Protein AF-A0A6S7J3H7-F1 (afdb_monomer_lite)

Secondary structure (DSSP, 8-state):
-HHHHHHHHHHHTT----SS-S----TTS--HHHHGGGHHHHHHHHHHHHHHHHHHHHHHHHHHHHHHHHHH-----GGGHHHHHHHHHHHHHHHHHHHHHHHHHHHHHHHHHHHHHHHHHHHHHHHHHHHHHIIIIIIIHHHHHHHHHHHHHHHHHHHHHHHHHHHHHHHHHHHHS-HHHHHHHHHHHHHHHHHHHHHHHHHHHHHHHHHHHHHHHTTHHHHHHHHHHHHHHHHHHHHHHHHHHHHHHHTTTSS--

Organism: Paramuricea clavata (NCBI:txid317549)

pLDDT: mean 80.81, std 16.36, range [42.97, 98.31]

Sequence (257 aa):
MKEALTSAEAVDYLDFNPEVGGLDVTLLGLKADQLHKNDAHKMVFQQGLIPELENRLKSKCEQVAQYHQTAKSKEKDSKFAFAKATQLPSIIEAEKLCLQEDKKQPRAHRMSKSTQHVQYYQTLVRSLEVSEKLITEYKLEWQKKYDEITSDWLAAKCHAMCLKIRVLQNQMLCDTYTPESVCALKQIRQSLQTKENDTKKELHRVTQSLKAYKSIGMGFDDLVQLYSDITAEIDNKKWALTELRHSDNNDLNDLWK

Foldseek 3Di:
DVVVVVLVVVLVQQQDDDDDDDDSDGPVPDDPVVSCVPVVVVCVCCVPVVVVVVVVVLVVLLVVLVVVCVVPDDDPDPPCSSVSSVCVVVVVVVVVVVVVVVVVVVVVVVVVVVVVVVVVVVVVVVVVVVVVCCCVVPVVVVVVVVCVVVVVVVVVVVVVVVVVVVVVVVVVVCVCPPVVVVVVVVVVVVVVVVVVVVVVVVVVVVVVVVVVVVVVCPCVVVVVVVVVVVVVVVVVVVVVVVVVVVVVVVVVVVPPD

Structure (mmCIF, N/CA/C/O backbone):
data_AF-A0A6S7J3H7-F1
#
_entry.id   AF-A0A6S7J3H7-F1
#
loop_
_atom_site.group_PDB
_atom_site.id
_atom_site.type_symbol
_atom_site.label_atom_id
_atom_site.label_alt_id
_atom_site.label_comp_id
_atom_site.label_asym_id
_atom_site.label_entity_id
_atom_site.label_seq_id
_atom_site.pdbx_PDB_ins_code
_atom_site.Cartn_x
_atom_site.Cartn_y
_atom_site.Cartn_z
_atom_site.occupancy
_atom_site.B_iso_or_equiv
_atom_site.auth_seq_id
_atom_site.auth_comp_id
_atom_site.auth_asym_id
_atom_site.auth_atom_id
_atom_site.pdbx_PDB_model_num
ATOM 1 N N . MET A 1 1 ? -50.188 -24.256 96.939 1.00 50.50 1 MET A N 1
ATOM 2 C CA . MET A 1 1 ? -49.876 -24.219 95.488 1.00 50.50 1 MET A CA 1
ATOM 3 C C . MET A 1 1 ? -50.218 -25.547 94.813 1.00 50.50 1 MET A C 1
ATOM 5 O O . MET A 1 1 ? -51.037 -25.529 93.910 1.00 50.50 1 MET A O 1
ATOM 9 N N . LYS A 1 2 ? -49.691 -26.691 95.287 1.00 52.22 2 LYS A N 1
ATOM 10 C CA . LYS A 1 2 ? -50.022 -28.025 94.742 1.00 52.22 2 LYS A CA 1
ATOM 11 C C . LYS A 1 2 ? -51.515 -28.377 94.829 1.00 52.22 2 LYS A C 1
ATOM 13 O O . LYS A 1 2 ? -52.072 -28.817 93.841 1.00 52.22 2 LYS A O 1
ATOM 18 N N . GLU A 1 3 ? -52.165 -28.075 95.952 1.00 55.88 3 GLU A N 1
ATOM 19 C CA . GLU A 1 3 ? -53.586 -28.406 96.185 1.00 55.88 3 GLU A CA 1
ATOM 20 C C . GLU A 1 3 ? -54.573 -27.650 95.273 1.00 55.88 3 GLU A C 1
ATOM 22 O O . GLU A 1 3 ? -55.613 -28.185 94.901 1.00 55.88 3 GLU A O 1
ATOM 27 N N . ALA A 1 4 ? -54.230 -26.422 94.870 1.00 58.19 4 ALA A N 1
ATOM 28 C CA . ALA A 1 4 ? -55.037 -25.618 93.948 1.00 58.19 4 ALA A CA 1
ATOM 29 C C . ALA A 1 4 ? -54.821 -26.015 92.477 1.00 58.19 4 ALA A C 1
ATOM 31 O O . ALA A 1 4 ? -55.711 -25.850 91.649 1.00 58.19 4 ALA A O 1
ATOM 32 N N . LEU A 1 5 ? -53.636 -26.544 92.152 1.00 59.78 5 LEU A N 1
ATOM 33 C CA . LEU A 1 5 ? -53.351 -27.100 90.832 1.00 59.78 5 LEU A CA 1
ATOM 34 C C . LEU A 1 5 ? -54.074 -28.441 90.656 1.00 59.78 5 LEU A C 1
ATOM 36 O O . LEU A 1 5 ? -54.731 -28.650 89.646 1.00 59.78 5 LEU A O 1
ATOM 40 N N . THR A 1 6 ? -54.051 -29.296 91.685 1.00 64.25 6 THR A N 1
ATOM 41 C CA . THR A 1 6 ? -54.790 -30.566 91.683 1.00 64.25 6 THR A CA 1
ATOM 42 C C . THR A 1 6 ? -56.302 -30.365 91.639 1.00 64.25 6 THR A C 1
ATOM 44 O O . THR A 1 6 ? -56.999 -31.179 91.045 1.00 64.25 6 THR A O 1
ATOM 47 N N . SER A 1 7 ? -56.834 -29.289 92.234 1.00 63.28 7 SER A N 1
ATOM 48 C CA . SER A 1 7 ? -58.265 -28.986 92.132 1.00 63.28 7 SER A CA 1
ATOM 49 C C . SER A 1 7 ? -58.661 -28.426 90.765 1.00 63.28 7 SER A C 1
ATOM 51 O O . SER A 1 7 ? -59.791 -28.648 90.349 1.00 63.28 7 SER A O 1
ATOM 53 N N . ALA A 1 8 ? -57.757 -27.743 90.054 1.00 61.34 8 ALA A N 1
ATOM 54 C CA . ALA A 1 8 ? -57.984 -27.306 88.677 1.00 61.34 8 ALA A CA 1
ATOM 55 C C . ALA A 1 8 ? -57.902 -28.478 87.685 1.00 61.34 8 ALA A C 1
ATOM 57 O O . ALA A 1 8 ? -58.792 -28.625 86.856 1.00 61.34 8 ALA A O 1
ATOM 58 N N . GLU A 1 9 ? -56.908 -29.362 87.829 1.00 66.06 9 GLU A N 1
ATOM 59 C CA . GLU A 1 9 ? -56.836 -30.604 87.043 1.00 66.06 9 GLU A CA 1
ATOM 60 C C . GLU A 1 9 ? -58.083 -31.469 87.270 1.00 66.06 9 GLU A C 1
ATOM 62 O O . GLU A 1 9 ? -58.663 -31.977 86.318 1.00 66.06 9 GLU A O 1
ATOM 67 N N . ALA A 1 10 ? -58.567 -31.576 88.512 1.00 65.06 10 ALA A N 1
ATOM 68 C CA . ALA A 1 10 ? -59.803 -32.295 88.820 1.00 65.06 10 ALA A CA 1
ATOM 69 C C . ALA A 1 10 ? -61.062 -31.687 88.165 1.00 65.06 10 ALA A C 1
ATOM 71 O O . ALA A 1 10 ? -62.033 -32.412 87.967 1.00 65.06 10 ALA A O 1
ATOM 72 N N . VAL A 1 11 ? -61.060 -30.391 87.823 1.00 64.38 11 VAL A N 1
ATOM 73 C CA . VAL A 1 11 ? -62.151 -29.743 87.072 1.00 64.38 11 VAL A CA 1
ATOM 74 C C . VAL A 1 11 ? -62.085 -30.092 85.586 1.00 64.38 11 VAL A C 1
ATOM 76 O O . VAL A 1 11 ? -63.123 -30.409 85.017 1.00 64.38 11 VAL A O 1
ATOM 79 N N . ASP A 1 12 ? -60.894 -30.140 84.985 1.00 63.88 12 ASP A N 1
ATOM 80 C CA . ASP A 1 12 ? -60.730 -30.580 83.587 1.00 63.88 12 ASP A CA 1
ATOM 81 C C . ASP A 1 12 ? -61.169 -32.042 83.384 1.00 63.88 12 ASP A C 1
ATOM 83 O O . ASP A 1 12 ? -61.679 -32.401 82.326 1.00 63.88 12 ASP A O 1
ATOM 87 N N . TYR A 1 13 ? -61.040 -32.893 84.409 1.00 6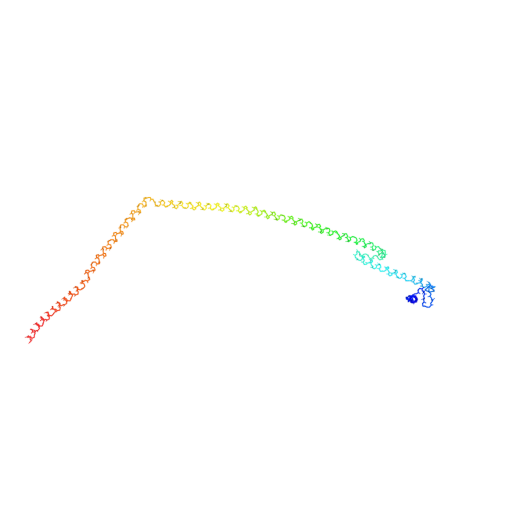4.38 13 TYR A N 1
ATOM 88 C CA . TYR A 1 13 ? -61.543 -34.273 84.368 1.00 64.38 13 TYR A CA 1
ATOM 89 C C . TYR A 1 13 ? -63.067 -34.404 84.577 1.00 64.38 13 TYR A C 1
ATOM 91 O O . TYR A 1 13 ? -63.605 -35.495 84.378 1.00 64.38 13 TYR A O 1
ATOM 99 N N . LEU A 1 14 ? -63.772 -33.337 84.982 1.00 61.62 14 LEU A N 1
ATOM 100 C CA . LEU A 1 14 ? -65.233 -33.343 85.161 1.00 61.62 14 LEU A CA 1
ATOM 101 C C . LEU A 1 14 ? -65.999 -33.048 83.859 1.00 61.62 14 LEU A C 1
ATOM 103 O O . LEU A 1 14 ? -67.142 -33.494 83.735 1.00 61.62 14 LEU A O 1
ATOM 107 N N . ASP A 1 15 ? -65.365 -32.385 82.885 1.00 55.72 15 ASP A N 1
ATOM 108 C CA . ASP A 1 15 ? -65.913 -32.119 81.547 1.00 55.72 15 ASP A CA 1
ATOM 109 C C . ASP A 1 15 ? -65.597 -33.276 80.583 1.00 55.72 15 ASP A C 1
ATOM 111 O O . ASP A 1 15 ? -64.871 -33.149 79.596 1.00 55.72 15 ASP A O 1
ATOM 115 N N . PHE A 1 16 ? -66.154 -34.453 80.870 1.00 52.62 16 PHE A N 1
ATOM 116 C CA . PHE A 1 16 ? -66.100 -35.589 79.952 1.00 52.62 16 PHE A CA 1
ATOM 117 C C . PHE A 1 16 ? -67.364 -35.605 79.083 1.00 52.62 16 PHE A C 1
ATOM 119 O O . PHE A 1 16 ? -68.410 -36.073 79.526 1.00 52.62 16 PHE A O 1
ATOM 126 N N . ASN A 1 17 ? -67.284 -35.092 77.850 1.00 54.97 17 ASN A N 1
ATOM 127 C CA . ASN A 1 17 ? -68.411 -35.072 76.910 1.00 54.97 17 ASN A CA 1
ATOM 128 C C . ASN A 1 17 ? -68.213 -36.118 75.790 1.00 54.97 17 ASN A C 1
ATOM 130 O O . ASN A 1 17 ? -67.518 -35.833 74.810 1.00 54.97 17 ASN A O 1
ATOM 134 N N . PRO A 1 18 ? -68.766 -37.342 75.907 1.00 52.06 18 PRO A N 1
ATOM 135 C CA . PRO A 1 18 ? -68.846 -38.258 74.778 1.00 52.06 18 PRO A CA 1
ATOM 136 C C . PRO A 1 18 ? -69.908 -37.726 73.811 1.00 52.06 18 PRO A C 1
ATOM 138 O O . PRO A 1 18 ? -71.057 -37.510 74.190 1.00 52.06 18 PRO A O 1
ATOM 141 N N . GLU A 1 19 ? -69.504 -37.460 72.570 1.00 47.19 19 GLU A N 1
ATOM 142 C CA . GLU A 1 19 ? -70.372 -36.841 71.574 1.00 47.19 19 GLU A CA 1
ATOM 143 C C . GLU A 1 19 ? -71.714 -37.574 71.414 1.00 47.19 19 GLU A C 1
ATOM 145 O O . GLU A 1 19 ? -71.775 -38.803 71.348 1.00 47.19 19 GLU A O 1
ATOM 150 N N . VAL A 1 20 ? -72.757 -36.752 71.237 1.00 46.50 20 VAL A N 1
ATOM 151 C CA . VAL A 1 20 ? -74.168 -37.061 70.939 1.00 46.50 20 VAL A CA 1
ATOM 152 C C . VAL A 1 20 ? -75.087 -37.132 72.172 1.00 46.50 20 VAL A C 1
ATOM 154 O O . VAL A 1 20 ? -75.493 -38.200 72.620 1.00 46.50 20 VAL A O 1
ATOM 157 N N . GLY A 1 21 ? -75.539 -35.953 72.630 1.00 42.97 21 GLY A N 1
ATOM 158 C CA . GLY A 1 21 ? -76.840 -35.834 73.302 1.00 42.97 21 GLY A CA 1
ATOM 159 C C . GLY A 1 21 ? -76.952 -34.851 74.467 1.00 42.97 21 GLY A C 1
ATOM 160 O O . GLY A 1 21 ? -77.222 -35.294 75.569 1.00 42.97 21 GLY A O 1
ATOM 161 N N . GLY A 1 22 ? -76.816 -33.541 74.216 1.00 49.66 22 GLY A N 1
ATOM 162 C CA . GLY A 1 22 ? -77.559 -32.417 74.838 1.00 49.66 22 GLY A CA 1
ATOM 163 C C . GLY A 1 22 ? -77.877 -32.358 76.347 1.00 49.66 22 GLY A C 1
ATOM 164 O O . GLY A 1 22 ? -78.732 -31.560 76.725 1.00 49.66 22 GLY A O 1
ATOM 165 N N . LEU A 1 23 ? -77.252 -33.158 77.204 1.00 47.84 23 LEU A N 1
ATOM 166 C CA . LEU A 1 23 ? -77.431 -33.156 78.654 1.00 47.84 23 LEU A CA 1
ATOM 167 C C . LEU A 1 23 ? -76.043 -33.109 79.292 1.00 47.84 23 LEU A C 1
ATOM 169 O O . LEU A 1 23 ? -75.268 -34.048 79.138 1.00 47.84 23 LEU A O 1
ATOM 173 N N . ASP A 1 24 ? -75.742 -32.017 79.997 1.00 51.19 24 ASP A N 1
ATOM 174 C CA . ASP A 1 24 ? -74.505 -31.830 80.765 1.00 51.19 24 ASP A CA 1
ATOM 175 C C . ASP A 1 24 ? -74.424 -32.873 81.895 1.00 51.19 24 ASP A C 1
ATOM 177 O O . ASP A 1 24 ? -74.868 -32.637 83.024 1.00 51.19 24 ASP A O 1
ATOM 181 N N . VAL A 1 25 ? -73.909 -34.066 81.597 1.00 56.06 25 VAL A N 1
ATOM 182 C CA . VAL A 1 25 ? -73.660 -35.109 82.595 1.00 56.06 25 VAL A CA 1
ATOM 183 C C . VAL A 1 25 ? -72.215 -34.982 83.057 1.00 56.06 25 VAL A C 1
ATOM 185 O O . VAL A 1 25 ? -71.298 -35.449 82.391 1.00 56.06 25 VAL A O 1
ATOM 188 N N . THR A 1 26 ? -72.004 -34.368 84.219 1.00 57.56 26 THR A N 1
ATOM 1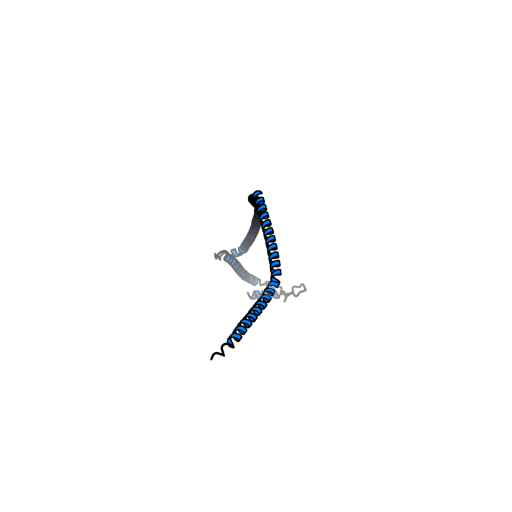89 C CA . THR A 1 26 ? -70.694 -34.397 84.878 1.00 57.56 26 THR A CA 1
ATOM 190 C C . THR A 1 26 ? -70.489 -35.739 85.582 1.00 57.56 26 THR A C 1
ATOM 192 O O . THR A 1 26 ? -71.422 -36.306 86.165 1.00 57.56 26 THR A O 1
ATOM 195 N N . LEU A 1 27 ? -69.263 -36.271 85.541 1.00 54.00 27 LEU A N 1
ATOM 196 C CA . LEU A 1 27 ? -68.882 -37.497 86.245 1.00 54.00 27 LEU A CA 1
ATOM 197 C C . LEU A 1 27 ? -69.105 -37.264 87.758 1.00 54.00 27 LEU A C 1
ATOM 199 O O . LEU A 1 27 ? -68.339 -36.544 88.384 1.00 54.00 27 LEU A O 1
ATOM 203 N N . LEU A 1 28 ? -70.173 -37.839 88.331 1.00 56.91 28 LEU A N 1
ATOM 204 C CA . LEU A 1 28 ? -70.708 -37.641 89.702 1.00 56.91 28 LEU A CA 1
ATOM 205 C C . LEU A 1 28 ? -71.757 -36.524 89.936 1.00 56.91 28 LEU A C 1
ATOM 207 O O . LEU A 1 28 ? -72.117 -36.277 91.086 1.00 56.91 28 LEU A O 1
ATOM 211 N N . GLY A 1 29 ? -72.320 -35.875 88.911 1.00 57.22 29 GLY A N 1
ATOM 212 C CA . GLY A 1 29 ? -73.438 -34.925 89.097 1.00 57.22 29 GLY A CA 1
ATOM 213 C C . GLY A 1 29 ? -73.088 -33.658 89.897 1.00 57.22 29 GLY A C 1
ATOM 214 O O . GLY A 1 29 ? -73.968 -32.891 90.296 1.00 57.22 29 GLY A O 1
ATOM 215 N N . LEU A 1 30 ? -71.797 -33.418 90.127 1.00 57.94 30 LEU A N 1
ATOM 216 C CA . LEU A 1 30 ? -71.260 -32.171 90.654 1.00 57.94 30 LEU A CA 1
ATOM 217 C C . LEU A 1 30 ? -71.104 -31.208 89.479 1.00 57.94 30 LEU A C 1
ATOM 219 O O . LEU A 1 30 ? -70.273 -31.428 88.601 1.00 57.94 30 LEU A O 1
ATOM 223 N N . LYS A 1 31 ? -71.916 -30.151 89.425 1.00 60.69 31 LYS A N 1
ATOM 224 C CA . LYS A 1 31 ? -71.675 -29.059 88.473 1.00 60.69 31 LYS A CA 1
ATOM 225 C C . LYS A 1 31 ? -70.404 -28.320 88.877 1.00 60.69 31 LYS A C 1
ATOM 227 O O . LYS A 1 31 ? -70.192 -28.109 90.075 1.00 60.69 31 LYS A O 1
ATOM 232 N N . ALA A 1 32 ? -69.617 -27.875 87.895 1.00 57.38 32 ALA A N 1
ATOM 233 C CA . ALA A 1 32 ? -68.421 -27.065 88.126 1.00 57.38 32 ALA A CA 1
ATOM 234 C C . ALA A 1 32 ? -68.701 -25.920 89.122 1.00 57.38 32 ALA A C 1
ATOM 236 O O . ALA A 1 32 ? -67.914 -25.697 90.038 1.00 57.38 32 ALA A O 1
ATOM 237 N N . ASP A 1 33 ? -69.879 -25.291 89.050 1.00 58.31 33 ASP A N 1
ATOM 238 C CA . ASP A 1 33 ? -70.354 -24.225 89.951 1.00 58.31 33 ASP A CA 1
ATOM 239 C C . ASP A 1 33 ? -70.347 -24.563 91.457 1.00 58.31 33 ASP A C 1
ATOM 241 O O . ASP A 1 33 ? -70.216 -23.669 92.292 1.00 58.31 33 ASP A O 1
ATOM 245 N N . GLN A 1 34 ? -70.462 -25.835 91.854 1.00 55.16 34 GLN A N 1
ATOM 246 C CA . GLN A 1 34 ? -70.454 -26.234 93.273 1.00 55.16 34 GLN A CA 1
ATOM 247 C C . GLN A 1 34 ? -69.031 -26.316 93.853 1.00 55.16 34 GLN A C 1
ATOM 249 O O . GLN A 1 34 ? -68.858 -26.121 95.057 1.00 55.16 34 GLN A O 1
ATOM 254 N N . LEU A 1 35 ? -68.014 -26.549 93.013 1.00 57.81 35 LEU A N 1
ATOM 255 C CA . LEU A 1 35 ? -66.600 -26.582 93.417 1.00 57.81 35 LEU A CA 1
ATOM 256 C C . LEU A 1 35 ? -65.998 -25.167 93.534 1.00 57.81 35 LEU A C 1
ATOM 258 O O . LEU A 1 35 ? -65.016 -24.948 94.244 1.00 57.81 35 LEU A O 1
ATOM 262 N N . HIS A 1 36 ? -66.639 -24.186 92.894 1.00 54.34 36 HIS A N 1
ATOM 263 C CA . HIS A 1 36 ? -66.288 -22.766 92.957 1.00 54.34 36 HIS A CA 1
ATOM 264 C C . HIS A 1 36 ? -66.582 -22.106 94.312 1.00 54.34 36 HIS A C 1
ATOM 266 O O . HIS A 1 36 ? -66.085 -21.017 94.566 1.00 54.34 36 HIS A O 1
ATOM 272 N N . LYS A 1 37 ? -67.282 -22.777 95.241 1.00 54.00 37 LYS A N 1
ATOM 273 C CA . LYS A 1 37 ? -67.495 -22.273 96.616 1.00 54.00 37 LYS A CA 1
ATOM 274 C C . LYS A 1 37 ? -66.196 -22.070 97.415 1.00 54.00 37 LYS A C 1
ATOM 276 O O . LYS A 1 37 ? -66.233 -21.481 98.490 1.00 54.00 37 LYS A O 1
ATOM 281 N N . ASN A 1 38 ? -65.053 -22.509 96.883 1.00 55.22 38 ASN A N 1
ATOM 282 C CA . ASN A 1 38 ? -63.717 -22.240 97.412 1.00 55.22 38 ASN A CA 1
ATOM 283 C C . ASN A 1 38 ? -63.041 -21.013 96.755 1.00 55.22 38 ASN A C 1
ATOM 285 O O . ASN A 1 38 ? -61.842 -21.023 96.461 1.00 55.22 38 ASN A O 1
ATOM 289 N N . ASP A 1 39 ? -63.793 -19.924 96.566 1.00 53.69 39 ASP A N 1
ATOM 290 C CA . ASP A 1 39 ? -63.287 -18.626 96.084 1.00 53.69 39 ASP A CA 1
ATOM 291 C C . ASP A 1 39 ? -62.133 -18.068 96.933 1.00 53.69 39 ASP A C 1
ATOM 293 O O . ASP A 1 39 ? -61.273 -17.349 96.420 1.00 53.69 39 ASP A O 1
ATOM 297 N N . ALA A 1 40 ? -62.033 -18.471 98.205 1.00 53.91 40 ALA A N 1
ATOM 298 C CA . ALA A 1 40 ? -60.899 -18.136 99.064 1.00 53.91 40 ALA A CA 1
ATOM 299 C C . ALA A 1 40 ? -59.557 -18.610 98.470 1.00 53.91 40 ALA A C 1
ATOM 301 O O . ALA A 1 40 ? -58.566 -17.885 98.518 1.00 53.91 40 ALA A O 1
ATOM 302 N N . HIS A 1 41 ? -59.517 -19.789 97.837 1.00 54.66 41 HIS A N 1
ATOM 303 C CA . HIS A 1 41 ? -58.295 -20.318 97.225 1.00 54.66 41 HIS A CA 1
ATOM 304 C C . HIS A 1 41 ? -58.033 -19.752 95.826 1.00 54.66 41 HIS A C 1
ATOM 306 O O . HIS A 1 41 ? -56.868 -19.598 95.461 1.00 54.66 41 HIS A O 1
ATOM 312 N N . LYS A 1 42 ? -59.074 -19.380 95.065 1.00 58.03 42 LYS A N 1
ATOM 313 C CA . LYS A 1 42 ? -58.906 -18.659 93.792 1.00 58.03 42 LYS A CA 1
ATOM 314 C C . LYS A 1 42 ? -58.381 -17.246 94.012 1.00 58.03 42 LYS A C 1
ATOM 316 O O . LYS A 1 42 ? -57.462 -16.854 93.303 1.00 58.03 42 LYS A O 1
ATOM 321 N N . MET A 1 43 ? -58.878 -16.519 95.016 1.00 56.06 43 MET A N 1
ATOM 322 C CA . MET A 1 43 ? -58.338 -15.202 95.362 1.00 56.06 43 MET A CA 1
ATOM 323 C C . MET A 1 43 ? -56.899 -15.294 95.863 1.00 56.06 43 MET A C 1
ATOM 325 O O . MET A 1 43 ? -56.084 -14.497 95.429 1.00 56.06 43 MET A O 1
ATOM 329 N N . VAL A 1 44 ? -56.541 -16.280 96.693 1.00 61.03 44 VAL A N 1
ATOM 330 C CA . VAL A 1 44 ? -55.145 -16.465 97.145 1.00 61.03 44 VAL A CA 1
ATOM 331 C C . VAL A 1 44 ? -54.223 -16.889 95.992 1.00 61.03 44 VAL A C 1
ATOM 333 O O . VAL A 1 44 ? -53.086 -16.427 95.902 1.00 61.03 44 VAL A O 1
ATOM 336 N N . PHE A 1 45 ? -54.708 -17.721 95.065 1.00 59.38 45 PHE A N 1
ATOM 337 C CA . PHE A 1 45 ? -53.971 -18.100 93.858 1.00 59.38 45 PHE A CA 1
ATOM 338 C C . PHE A 1 45 ? -53.799 -16.917 92.899 1.00 59.38 45 PHE A C 1
ATOM 340 O O . PHE A 1 45 ? -52.695 -16.684 92.422 1.00 59.38 45 PHE A O 1
ATOM 347 N N . GLN A 1 46 ? -54.842 -16.116 92.672 1.00 62.28 46 GLN A N 1
ATOM 348 C CA . GLN A 1 46 ? -54.776 -14.891 91.871 1.00 62.28 46 GLN A CA 1
ATOM 349 C C . GLN A 1 46 ? -53.896 -13.824 92.541 1.00 62.28 46 GLN A C 1
ATOM 351 O O . GLN A 1 46 ? -53.076 -13.206 91.873 1.00 62.28 46 GLN A O 1
ATOM 356 N N . GLN A 1 47 ? -53.977 -13.659 93.862 1.00 67.31 47 GLN A N 1
ATOM 357 C CA . GLN A 1 47 ? -53.165 -12.702 94.622 1.00 67.31 47 GLN A CA 1
ATOM 358 C C . GLN A 1 47 ? -51.676 -13.062 94.659 1.00 67.31 47 GLN A C 1
ATOM 360 O O . GLN A 1 47 ? -50.864 -12.162 94.837 1.00 67.31 47 GLN A O 1
ATOM 365 N N . GLY A 1 48 ? -51.298 -14.334 94.493 1.00 70.06 48 GLY A N 1
ATOM 366 C CA . GLY A 1 48 ? -49.894 -14.761 94.431 1.00 70.06 48 GLY A CA 1
ATOM 367 C C . GLY A 1 48 ? -49.355 -14.931 93.007 1.00 70.06 48 GLY A C 1
ATOM 368 O O . GLY A 1 48 ? -48.251 -14.485 92.700 1.00 70.06 48 GLY A O 1
ATOM 369 N N . LEU A 1 49 ? -50.142 -15.539 92.117 1.00 75.25 49 LEU A N 1
ATOM 370 C CA . LEU A 1 49 ? -49.711 -15.868 90.759 1.00 75.25 49 LEU A CA 1
ATOM 371 C C . LEU A 1 49 ? -49.681 -14.642 89.843 1.00 75.25 49 LEU A C 1
ATOM 373 O O . LEU A 1 49 ? -48.766 -14.525 89.034 1.00 75.25 49 LEU A O 1
ATOM 377 N N . ILE A 1 50 ? -50.649 -13.725 89.960 1.00 75.56 50 ILE A N 1
ATOM 378 C CA . ILE A 1 50 ? -50.683 -12.504 89.143 1.00 75.56 50 ILE A CA 1
ATOM 379 C C . ILE A 1 50 ? -49.435 -11.643 89.393 1.00 75.56 50 ILE A C 1
ATOM 381 O O . ILE A 1 50 ? -48.765 -11.324 88.413 1.00 75.56 50 ILE A O 1
ATOM 385 N N . PRO A 1 51 ? -49.026 -11.327 90.640 1.00 79.69 51 PRO A N 1
ATOM 386 C CA . PRO A 1 51 ? -47.804 -10.553 90.849 1.00 79.69 51 PRO A CA 1
ATOM 387 C C . PRO A 1 51 ? -46.526 -11.310 90.463 1.00 79.69 51 PRO A C 1
ATOM 389 O O . PRO A 1 51 ? -45.571 -10.678 90.013 1.00 79.69 51 PRO A O 1
ATOM 392 N N . GLU A 1 52 ? -46.479 -12.643 90.576 1.00 80.50 52 GLU A N 1
ATOM 393 C CA . GLU A 1 52 ? -45.328 -13.429 90.108 1.00 80.50 52 GLU A CA 1
ATOM 394 C C . GLU A 1 52 ? -45.224 -13.430 88.573 1.00 80.50 52 GLU A C 1
ATOM 396 O O . GLU A 1 52 ? -44.147 -13.192 88.019 1.00 80.50 52 GLU A O 1
ATOM 401 N N . LEU A 1 53 ? -46.347 -13.623 87.873 1.00 81.12 53 LEU A N 1
ATOM 402 C CA . LEU A 1 53 ? -46.440 -13.511 86.416 1.00 81.12 53 LEU A CA 1
ATOM 403 C C . LEU A 1 53 ? -46.099 -12.102 85.940 1.00 81.12 53 LEU A C 1
ATOM 405 O O . LEU A 1 53 ? -45.323 -11.955 84.997 1.00 81.12 53 LEU A O 1
ATOM 409 N N . GLU A 1 54 ? -46.621 -11.071 86.600 1.00 81.75 54 GLU A N 1
ATOM 410 C CA . GLU A 1 54 ? -46.297 -9.681 86.297 1.00 81.75 54 GLU A CA 1
ATOM 411 C C . GLU A 1 54 ? -44.819 -9.383 86.516 1.00 81.75 54 GLU A C 1
ATOM 413 O O . GLU A 1 54 ? -44.211 -8.739 85.667 1.00 81.75 54 GLU A O 1
ATOM 418 N N . ASN A 1 55 ? -44.214 -9.859 87.607 1.00 82.38 55 ASN A N 1
ATOM 419 C CA . ASN A 1 55 ? -42.781 -9.686 87.846 1.00 82.38 55 ASN A CA 1
ATOM 420 C C . ASN A 1 55 ? -41.945 -10.418 86.794 1.00 82.38 55 ASN A C 1
ATOM 422 O O . ASN A 1 55 ? -40.947 -9.879 86.310 1.00 82.38 55 ASN A O 1
ATOM 426 N N . ARG A 1 56 ? -42.363 -11.619 86.376 1.00 83.69 56 ARG A N 1
ATOM 427 C CA . ARG A 1 56 ? -41.678 -12.370 85.318 1.00 83.69 56 ARG A CA 1
ATOM 428 C C . ARG A 1 56 ? -41.820 -11.685 83.959 1.00 83.69 56 ARG A C 1
ATOM 430 O O . ARG A 1 56 ? -40.851 -11.636 83.203 1.00 83.69 56 ARG A O 1
ATOM 437 N N . LEU A 1 57 ? -42.989 -11.116 83.667 1.00 83.06 57 LEU A N 1
ATOM 438 C CA . LEU A 1 57 ? -43.254 -10.357 82.446 1.00 83.06 57 LEU A CA 1
ATOM 439 C C . LEU A 1 57 ? -42.488 -9.027 82.440 1.00 83.06 57 LEU A C 1
ATOM 441 O O . LEU A 1 57 ? -41.825 -8.721 81.454 1.00 83.06 57 LEU A O 1
ATOM 445 N N . LYS A 1 58 ? -42.480 -8.293 83.560 1.00 82.00 58 LYS A N 1
ATOM 446 C CA . LYS A 1 58 ? -41.669 -7.084 83.778 1.00 82.00 58 LYS A CA 1
ATOM 447 C C . LYS A 1 58 ? -40.188 -7.381 83.551 1.00 82.00 58 LYS A C 1
ATOM 449 O O . LYS A 1 58 ? -39.570 -6.717 82.727 1.00 82.00 58 LYS A O 1
ATOM 454 N N . SER A 1 59 ? -39.657 -8.447 84.154 1.00 80.81 59 SER A N 1
ATOM 455 C CA . SER A 1 59 ? -38.261 -8.867 83.965 1.00 80.81 59 SER A CA 1
ATOM 456 C C . SER A 1 59 ? -37.933 -9.197 82.502 1.00 80.81 59 SER A C 1
ATOM 458 O O . SER A 1 59 ? -36.874 -8.822 82.000 1.00 80.81 59 SER A O 1
ATOM 460 N N . LYS A 1 60 ? -38.845 -9.858 81.776 1.00 83.62 60 LYS A N 1
ATOM 461 C CA . LYS A 1 60 ? -38.667 -10.144 80.343 1.00 83.62 60 LYS A CA 1
ATOM 462 C C . LYS A 1 60 ? -38.717 -8.878 79.484 1.00 83.62 60 LYS A C 1
ATOM 464 O O . LYS A 1 60 ? -37.861 -8.715 78.618 1.00 83.62 60 LYS A O 1
ATOM 469 N N . CYS A 1 61 ? -39.650 -7.965 79.745 1.00 80.50 61 CYS A N 1
ATOM 470 C CA . CYS A 1 61 ? -39.730 -6.671 79.063 1.00 80.50 61 CYS A CA 1
ATOM 471 C C . CYS A 1 61 ? -38.479 -5.813 79.319 1.00 80.50 61 CYS A C 1
ATOM 473 O O . CYS A 1 61 ? -37.943 -5.204 78.394 1.00 80.50 61 CYS A O 1
ATOM 475 N N . GLU A 1 62 ? -37.957 -5.824 80.545 1.00 81.12 62 GLU A N 1
ATOM 476 C CA . GLU A 1 62 ? -36.710 -5.146 80.906 1.00 81.12 62 GLU A CA 1
ATOM 477 C C . GLU A 1 62 ? -35.485 -5.765 80.219 1.00 81.12 62 GLU A C 1
ATOM 479 O O . GLU A 1 62 ? -34.635 -5.021 79.736 1.00 81.12 62 GLU A O 1
ATOM 484 N N . GLN A 1 63 ? -35.401 -7.097 80.100 1.00 82.69 63 GLN A N 1
ATOM 485 C CA . GLN A 1 63 ? -34.332 -7.777 79.346 1.00 82.69 63 GLN A CA 1
ATOM 486 C C . GLN A 1 63 ? -34.326 -7.362 77.866 1.00 82.69 63 GLN A C 1
ATOM 488 O O . GLN A 1 63 ? -33.268 -7.091 77.296 1.00 82.69 63 GLN A O 1
ATOM 493 N N . VAL A 1 64 ? -35.506 -7.270 77.247 1.00 83.12 64 VAL A N 1
ATOM 494 C CA . VAL A 1 64 ? -35.648 -6.838 75.847 1.00 83.12 64 VAL A CA 1
ATOM 495 C C . VAL A 1 64 ? -35.261 -5.364 75.682 1.00 83.12 64 VAL A C 1
ATOM 497 O O . VAL A 1 64 ? -34.525 -5.020 74.754 1.00 83.12 64 VAL A O 1
ATOM 500 N N . ALA A 1 65 ? -35.682 -4.497 76.607 1.00 80.00 65 ALA A N 1
ATOM 501 C CA . ALA A 1 65 ? -35.292 -3.089 76.605 1.00 80.00 65 ALA A CA 1
ATOM 502 C C . ALA A 1 65 ? -33.779 -2.909 76.795 1.00 80.00 65 ALA A C 1
ATOM 504 O O . ALA A 1 65 ? -33.161 -2.124 76.076 1.00 80.00 65 ALA A O 1
ATOM 505 N N . GLN A 1 66 ? -33.164 -3.681 77.698 1.00 79.75 66 GLN A N 1
ATOM 506 C CA . GLN A 1 66 ? -31.715 -3.687 77.911 1.00 79.75 66 GLN A CA 1
ATOM 507 C C . GLN A 1 66 ? -30.959 -4.113 76.649 1.00 79.75 66 GLN A C 1
ATOM 509 O O . GLN A 1 66 ? -29.998 -3.443 76.280 1.00 79.75 66 GLN A O 1
ATOM 514 N N . TYR A 1 67 ? -31.406 -5.154 75.940 1.00 79.50 67 TYR A N 1
ATOM 515 C CA . TYR A 1 67 ? -30.778 -5.578 74.684 1.00 79.50 67 TYR A CA 1
ATOM 516 C C . TYR A 1 67 ? -30.788 -4.456 73.632 1.00 79.50 67 TYR A C 1
ATOM 518 O O . TYR A 1 67 ? -29.756 -4.145 73.036 1.00 79.50 67 TYR A O 1
ATOM 526 N N . HIS A 1 68 ? -31.914 -3.758 73.471 1.00 75.19 68 HIS A N 1
ATOM 527 C CA . HIS A 1 68 ? -32.002 -2.601 72.575 1.00 75.19 68 HIS A CA 1
ATOM 528 C C . HIS A 1 68 ? -31.122 -1.420 73.032 1.00 75.19 68 HIS A C 1
ATOM 530 O O . HIS A 1 68 ? -30.456 -0.785 72.214 1.00 75.19 68 HIS A O 1
ATOM 536 N N . GLN A 1 69 ? -31.068 -1.136 74.341 1.00 69.94 69 GLN A N 1
ATOM 537 C CA . GLN A 1 69 ? -30.232 -0.069 74.904 1.00 69.94 69 GLN A CA 1
ATOM 538 C C . GLN A 1 69 ? -28.735 -0.349 74.715 1.00 69.94 69 GLN A C 1
ATOM 540 O O . GLN A 1 69 ? -27.995 0.563 74.351 1.00 69.94 69 GLN A O 1
ATOM 545 N N . THR A 1 70 ? -28.295 -1.603 74.885 1.00 61.19 70 THR A N 1
ATOM 546 C CA . THR A 1 70 ? -26.883 -1.994 74.710 1.00 61.19 70 THR A CA 1
ATOM 547 C C . THR A 1 70 ? -26.358 -1.741 73.296 1.00 61.19 70 THR A C 1
ATOM 549 O O . THR A 1 70 ? -25.159 -1.525 73.130 1.00 61.19 70 THR A O 1
ATOM 552 N N . ALA A 1 71 ? -27.241 -1.688 72.293 1.00 60.31 71 ALA A N 1
ATOM 553 C CA . ALA A 1 71 ? -26.890 -1.355 70.916 1.00 60.31 71 ALA A CA 1
ATOM 554 C C . ALA A 1 71 ? -26.782 0.163 70.644 1.00 60.31 71 ALA A C 1
ATOM 556 O O . ALA A 1 71 ? -26.168 0.543 69.649 1.00 60.31 71 ALA A O 1
ATOM 557 N N . LYS A 1 72 ? -27.361 1.035 71.491 1.00 62.38 72 LYS A N 1
ATOM 558 C CA . LYS A 1 72 ? -27.476 2.490 71.235 1.00 62.38 72 LYS A CA 1
ATOM 559 C C . LYS A 1 72 ? -26.797 3.405 72.262 1.00 62.38 72 LYS A C 1
ATOM 561 O O . LYS A 1 72 ? -26.442 4.518 71.891 1.00 62.38 72 LYS A O 1
ATOM 566 N N . SER A 1 73 ? -26.593 2.994 73.520 1.00 49.56 73 SER A N 1
ATOM 567 C CA . SER A 1 73 ? -25.864 3.801 74.521 1.00 49.56 73 SER A CA 1
ATOM 568 C C . SER A 1 73 ? -25.395 2.982 75.736 1.00 49.56 73 SER A C 1
ATOM 570 O O . SER A 1 73 ? -26.067 2.052 76.175 1.00 49.56 73 SER A O 1
ATOM 572 N N . LYS A 1 74 ? -24.237 3.348 76.305 1.00 53.12 74 LYS A N 1
ATOM 573 C CA . LYS A 1 74 ? -23.560 2.681 77.439 1.00 53.12 74 LYS A CA 1
ATOM 574 C C . LYS A 1 74 ? -24.035 3.138 78.835 1.00 53.12 74 LYS A C 1
ATOM 576 O O . LYS A 1 74 ? -23.374 2.814 79.820 1.00 53.12 74 LYS A O 1
ATOM 581 N N . GLU A 1 75 ? -25.143 3.865 78.964 1.00 54.47 75 GLU A N 1
ATOM 582 C CA . GLU A 1 75 ? -25.626 4.341 80.273 1.00 54.47 75 GLU A CA 1
ATOM 583 C C . GLU A 1 75 ? -26.628 3.374 80.923 1.00 54.47 75 GLU A C 1
ATOM 585 O O . GLU A 1 75 ? -27.743 3.150 80.445 1.00 54.47 75 GLU A O 1
ATOM 590 N N . LYS A 1 76 ? -26.194 2.776 82.040 1.00 55.50 76 LYS A N 1
ATOM 591 C CA . LYS A 1 76 ? -26.914 1.766 82.828 1.00 55.50 76 LYS A CA 1
ATOM 592 C C . LYS A 1 76 ? -27.850 2.404 83.861 1.00 55.50 76 LYS A C 1
ATOM 594 O O . LYS A 1 76 ? -27.661 2.212 85.058 1.00 55.50 76 LYS A O 1
ATOM 599 N N . ASP A 1 77 ? -28.889 3.102 83.420 1.00 56.16 77 ASP A N 1
ATOM 600 C CA . ASP A 1 77 ? -29.932 3.561 84.347 1.00 56.16 77 ASP A CA 1
ATOM 601 C C . ASP A 1 77 ? -31.058 2.532 84.463 1.00 56.16 77 ASP A C 1
ATOM 603 O O . ASP A 1 77 ? -32.016 2.508 83.685 1.00 56.16 77 ASP A O 1
ATOM 607 N N . SER A 1 78 ? -30.927 1.673 85.477 1.00 58.53 78 SER A N 1
ATOM 608 C CA . SER A 1 78 ? -31.857 0.590 85.821 1.00 58.53 78 SER A CA 1
ATOM 609 C C . SER A 1 78 ? -33.210 1.072 86.363 1.00 58.53 78 SER A C 1
ATOM 611 O O . SER A 1 78 ? -34.174 0.314 86.336 1.00 58.53 78 SER A O 1
ATOM 613 N N . LYS A 1 79 ? -33.327 2.334 86.804 1.00 61.16 79 LYS A N 1
ATOM 614 C CA . LYS A 1 79 ? -34.544 2.869 87.452 1.00 61.16 79 LYS A CA 1
A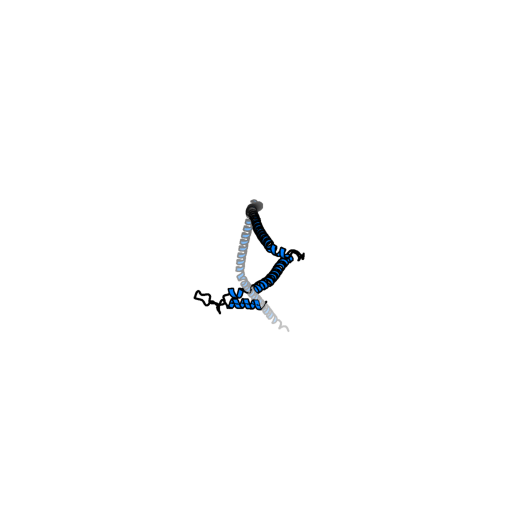TOM 615 C C . LYS A 1 79 ? -35.724 3.136 86.506 1.00 61.16 79 LYS A C 1
ATOM 617 O O . LYS A 1 79 ? -36.847 3.263 86.978 1.00 61.16 79 LYS A O 1
ATOM 622 N N . PHE A 1 80 ? -35.502 3.182 85.190 1.00 63.75 80 PHE A N 1
ATOM 623 C CA . PHE A 1 80 ? -36.552 3.439 84.188 1.00 63.75 80 PHE A CA 1
ATOM 624 C C . PHE A 1 80 ? -36.686 2.316 83.147 1.00 63.75 80 PHE A C 1
ATOM 626 O O . PHE A 1 80 ? -37.275 2.528 82.087 1.00 63.75 80 PHE A O 1
ATOM 633 N N . ALA A 1 81 ? -36.139 1.126 83.421 1.00 68.81 81 ALA A N 1
ATOM 634 C CA . ALA A 1 81 ? -36.074 0.024 82.458 1.00 68.81 81 ALA A CA 1
ATOM 635 C C . ALA A 1 81 ? -37.464 -0.424 81.972 1.00 68.81 81 ALA A C 1
ATOM 637 O O . ALA A 1 81 ? -37.662 -0.596 80.771 1.00 68.81 81 ALA A O 1
ATOM 638 N N . PHE A 1 82 ? -38.448 -0.518 82.872 1.00 69.25 82 PHE A N 1
ATOM 639 C CA . PHE A 1 82 ? -39.811 -0.906 82.505 1.00 69.25 82 PHE A CA 1
ATOM 640 C C . PHE A 1 82 ? -40.555 0.178 81.702 1.00 69.25 82 PHE A C 1
ATOM 642 O O . PHE A 1 82 ? -41.182 -0.128 80.694 1.00 69.25 82 PHE A O 1
ATOM 649 N N . ALA A 1 83 ? -40.427 1.461 82.067 1.00 74.31 83 ALA A N 1
ATOM 650 C CA . ALA A 1 83 ? -41.025 2.565 81.301 1.00 74.31 83 ALA A CA 1
ATOM 651 C C . ALA A 1 83 ? -40.426 2.675 79.885 1.00 74.31 83 ALA A C 1
ATOM 653 O O . ALA A 1 83 ? -41.145 2.896 78.909 1.00 74.31 83 ALA A O 1
ATOM 654 N N . LYS A 1 84 ? -39.113 2.443 79.765 1.00 71.38 84 LYS A N 1
ATOM 655 C CA . LYS A 1 84 ? -38.408 2.340 78.481 1.00 71.38 84 LYS A CA 1
ATOM 656 C C . LYS A 1 84 ? -38.856 1.114 77.678 1.00 71.38 84 LYS A C 1
ATOM 658 O O . LYS A 1 84 ? -38.970 1.214 76.462 1.00 71.38 84 LYS A O 1
ATOM 663 N N . ALA A 1 85 ? -39.161 -0.009 78.334 1.00 77.44 85 ALA A N 1
ATOM 664 C CA . ALA A 1 85 ? -39.690 -1.205 77.679 1.00 77.44 85 ALA A CA 1
ATOM 665 C C . ALA A 1 85 ? -41.076 -0.971 77.063 1.00 77.44 85 ALA A C 1
ATOM 667 O O . ALA A 1 85 ? -41.331 -1.422 75.950 1.00 77.44 85 ALA A O 1
ATOM 668 N N . THR A 1 86 ? -41.945 -0.214 77.735 1.00 78.75 86 THR A N 1
ATOM 669 C CA . THR A 1 86 ? -43.283 0.114 77.217 1.00 78.75 86 THR A CA 1
ATOM 670 C C . THR A 1 86 ? -43.236 1.094 76.042 1.00 78.75 86 THR A C 1
ATOM 672 O O . THR A 1 86 ? -44.087 1.037 75.161 1.00 78.75 86 THR A O 1
ATOM 675 N N . GLN A 1 87 ? -42.229 1.972 75.984 1.00 80.44 87 GLN A N 1
ATOM 676 C CA . GLN A 1 87 ? -42.024 2.896 74.858 1.00 80.44 87 GLN A CA 1
ATOM 677 C C . GLN A 1 87 ? -41.230 2.272 73.697 1.00 80.44 87 GLN A C 1
ATOM 679 O O . GLN A 1 87 ? -41.286 2.769 72.571 1.00 80.44 87 GLN A O 1
ATOM 684 N N . LEU A 1 88 ? -40.534 1.158 73.941 1.00 81.69 88 LEU A N 1
ATOM 685 C CA . LEU A 1 88 ? -39.711 0.444 72.963 1.00 81.69 88 LEU A CA 1
ATOM 686 C C . LEU A 1 88 ? -40.432 0.118 71.641 1.00 81.69 88 LEU A C 1
ATOM 688 O O . LEU A 1 88 ? -39.823 0.339 70.595 1.00 81.69 88 LEU A O 1
ATOM 692 N N . PRO A 1 89 ? -41.699 -0.348 71.631 1.00 86.06 89 PRO A N 1
ATOM 693 C CA . PRO A 1 89 ? -42.411 -0.650 70.390 1.00 86.06 89 PRO A CA 1
ATOM 694 C C . PRO A 1 89 ? -42.539 0.578 69.485 1.00 86.06 89 PRO A C 1
ATOM 696 O O . PRO A 1 89 ? -42.216 0.500 68.306 1.00 86.06 89 PRO A O 1
ATOM 699 N N . SER A 1 90 ? -42.905 1.734 70.052 1.00 85.81 90 SER A N 1
ATOM 700 C CA . SER A 1 90 ? -43.044 2.987 69.296 1.00 85.81 90 SER A CA 1
ATOM 701 C C . SER A 1 90 ? -41.712 3.488 68.724 1.00 85.81 90 SER A C 1
ATOM 703 O O . SER A 1 90 ? -41.660 3.971 67.594 1.00 85.81 90 SER A O 1
ATOM 705 N N . ILE A 1 91 ? -40.614 3.308 69.467 1.00 85.25 91 ILE A N 1
ATOM 706 C CA . ILE A 1 91 ? -39.262 3.665 69.019 1.00 85.25 91 ILE A CA 1
ATOM 707 C C . ILE A 1 91 ? -38.820 2.737 67.881 1.00 85.25 91 ILE A C 1
ATOM 709 O O . ILE A 1 91 ? -38.334 3.207 66.857 1.00 85.25 91 ILE A O 1
ATOM 713 N N . ILE A 1 92 ? -39.043 1.428 68.018 1.00 87.06 92 ILE A N 1
ATOM 714 C CA . ILE A 1 92 ? -38.715 0.439 66.983 1.00 87.06 92 ILE A CA 1
ATOM 715 C C . ILE A 1 92 ? -39.545 0.675 65.715 1.00 87.06 92 ILE A C 1
ATOM 717 O O . ILE A 1 92 ? -39.024 0.539 64.609 1.00 87.06 92 ILE A O 1
ATOM 721 N N . GLU A 1 93 ? -40.820 1.044 65.843 1.00 89.00 93 GLU A N 1
ATOM 722 C CA . GLU A 1 93 ? -41.668 1.393 64.701 1.00 89.00 93 GLU A CA 1
ATOM 723 C C . GLU A 1 93 ? -41.172 2.650 63.981 1.00 89.00 93 GLU A C 1
ATOM 725 O O . GLU A 1 93 ? -41.028 2.627 62.755 1.00 89.00 93 GLU A O 1
ATOM 730 N N . ALA A 1 94 ? -40.826 3.709 64.720 1.00 88.75 94 ALA A N 1
ATOM 731 C CA . ALA A 1 94 ? -40.235 4.917 64.148 1.00 88.75 94 ALA A CA 1
ATOM 732 C C . ALA A 1 94 ? -38.898 4.620 63.445 1.00 88.75 94 ALA A C 1
ATOM 734 O O . ALA A 1 94 ? -38.664 5.068 62.324 1.00 88.75 94 ALA A O 1
ATOM 735 N N . GLU A 1 95 ? -38.041 3.795 64.046 1.00 87.00 95 GLU A N 1
ATOM 736 C CA . GLU A 1 95 ? -36.769 3.378 63.451 1.00 87.00 95 GLU A CA 1
ATOM 737 C C . GLU A 1 95 ? -36.950 2.495 62.222 1.00 87.00 95 GLU A C 1
ATOM 739 O O . GLU A 1 95 ? -36.214 2.632 61.248 1.00 87.00 95 GLU A O 1
ATOM 744 N N . LYS A 1 96 ? -37.943 1.604 62.227 1.00 90.81 96 LYS A N 1
ATOM 745 C CA . LYS A 1 96 ? -38.294 0.786 61.066 1.00 90.81 96 LYS A CA 1
ATOM 746 C C . LYS A 1 96 ? -38.751 1.664 59.905 1.00 90.81 96 LYS A C 1
ATOM 748 O O . LYS A 1 96 ? -38.372 1.382 58.769 1.00 90.81 96 LYS A O 1
ATOM 753 N N . LEU A 1 97 ? -39.531 2.711 60.174 1.00 89.94 97 LEU A N 1
ATOM 754 C CA . LEU A 1 97 ? -39.947 3.683 59.162 1.00 89.94 97 LEU A CA 1
ATOM 755 C C . LEU A 1 97 ? -38.756 4.501 58.645 1.00 89.94 97 LEU A C 1
ATOM 757 O O . LEU A 1 97 ? -38.573 4.573 57.430 1.00 89.94 97 LEU A O 1
ATOM 761 N N . CYS A 1 98 ? -37.891 5.009 59.530 1.00 88.44 98 CYS A N 1
ATOM 762 C CA . CYS A 1 98 ? -36.647 5.679 59.134 1.00 88.44 98 CYS A CA 1
ATOM 763 C C . CYS A 1 98 ? -35.760 4.765 58.276 1.00 88.44 98 CYS A C 1
ATOM 765 O O . CYS A 1 98 ? -35.357 5.150 57.185 1.00 88.44 98 CYS A O 1
ATOM 767 N N . LEU A 1 99 ? -35.548 3.511 58.686 1.00 88.94 99 LEU A N 1
ATOM 768 C CA . LEU A 1 99 ? -34.780 2.526 57.919 1.00 88.94 99 LEU A CA 1
ATOM 769 C C . LEU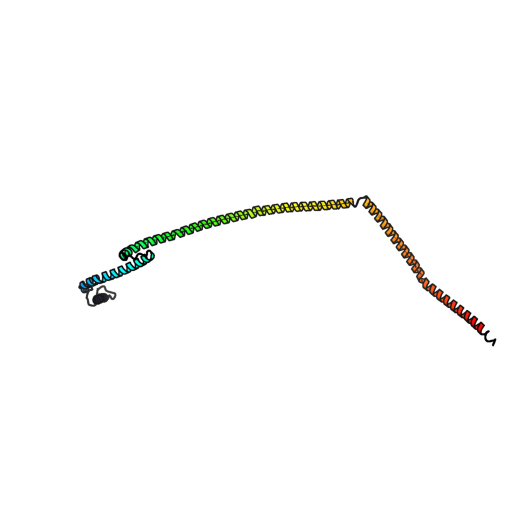 A 1 99 ? -35.422 2.186 56.570 1.00 88.94 99 LEU A C 1
ATOM 771 O O . LEU A 1 99 ? -34.715 1.849 55.620 1.00 88.94 99 LEU A O 1
ATOM 775 N N . GLN A 1 100 ? -36.752 2.205 56.466 1.00 88.94 100 GLN A N 1
ATOM 776 C CA . GLN A 1 100 ? -37.429 2.005 55.187 1.00 88.94 100 GLN A CA 1
ATOM 777 C C . GLN A 1 100 ? -37.207 3.187 54.245 1.00 88.94 100 GLN A C 1
ATOM 779 O O . GLN A 1 100 ? -36.981 2.959 53.056 1.00 88.94 100 GLN A O 1
ATOM 784 N N . GLU A 1 101 ? -37.228 4.416 54.752 1.00 87.31 101 GLU A N 1
ATOM 785 C CA . GLU A 1 101 ? -36.963 5.610 53.950 1.00 87.31 101 GLU A CA 1
ATOM 786 C C . GLU A 1 101 ? -35.480 5.703 53.553 1.00 87.31 101 GLU A C 1
ATOM 788 O O . GLU A 1 101 ? -35.159 5.849 52.369 1.00 87.31 101 GLU A O 1
ATOM 793 N N . ASP A 1 102 ? -34.574 5.420 54.491 1.00 86.19 102 ASP A N 1
ATOM 794 C CA . ASP A 1 102 ? -33.131 5.294 54.256 1.00 86.19 102 ASP A CA 1
ATOM 795 C C . ASP A 1 102 ? -32.791 4.177 53.267 1.00 86.19 102 ASP A C 1
ATOM 797 O O . ASP A 1 102 ? -31.766 4.234 52.596 1.00 86.19 102 ASP A O 1
ATOM 801 N N . LYS A 1 103 ? -33.635 3.147 53.126 1.00 87.88 103 LYS A N 1
ATOM 802 C CA . LYS A 1 103 ? -33.476 2.113 52.088 1.00 87.88 103 LYS A CA 1
ATOM 803 C C . LYS A 1 103 ? -33.967 2.562 50.712 1.00 87.88 103 LYS A C 1
ATOM 805 O O . LYS A 1 103 ? -33.493 2.024 49.706 1.00 87.88 103 LYS A O 1
ATOM 810 N N . LYS A 1 104 ? -34.900 3.515 50.626 1.00 85.44 104 LYS A N 1
ATOM 811 C CA . LYS A 1 104 ? -35.407 4.050 49.349 1.00 85.44 104 LYS A CA 1
ATOM 812 C C . LYS A 1 104 ? -34.461 5.088 48.746 1.00 85.44 104 LYS A C 1
ATOM 814 O O . LYS A 1 104 ? -34.208 5.029 47.541 1.00 85.44 104 LYS A O 1
ATOM 819 N N . GLN A 1 105 ? -33.865 5.962 49.557 1.00 86.81 105 GLN A N 1
ATOM 820 C CA . GLN A 1 105 ? -32.893 6.965 49.093 1.00 86.81 105 GLN A CA 1
ATOM 821 C C . GLN A 1 105 ? -31.718 6.399 48.261 1.00 86.81 105 GLN A C 1
ATOM 823 O O . GLN A 1 105 ? -31.482 6.889 47.153 1.00 86.81 105 GLN A O 1
ATOM 828 N N . PRO A 1 106 ? -31.004 5.328 48.669 1.00 86.62 106 PRO A N 1
ATOM 829 C CA . PRO A 1 106 ? -29.900 4.777 47.892 1.00 86.62 106 PRO A CA 1
ATOM 830 C C . PRO A 1 106 ? -30.379 4.139 46.589 1.00 86.62 106 PRO A C 1
ATOM 832 O O . PRO A 1 106 ? -29.608 4.093 45.633 1.00 86.62 106 PRO A O 1
ATOM 835 N N . ARG A 1 107 ? -31.634 3.669 46.507 1.00 84.38 107 ARG A N 1
ATOM 836 C CA . ARG A 1 107 ? -32.210 3.187 45.242 1.00 84.38 107 ARG A CA 1
ATOM 837 C C . ARG A 1 107 ? -32.398 4.347 44.270 1.00 84.38 107 ARG A C 1
ATOM 839 O O . ARG A 1 107 ? -31.926 4.251 43.142 1.00 84.38 107 ARG A O 1
ATOM 846 N N . ALA A 1 108 ? -32.990 5.453 44.718 1.00 86.06 108 ALA A N 1
ATOM 847 C CA . ALA A 1 108 ? -33.143 6.655 43.898 1.00 86.06 108 ALA A CA 1
ATOM 848 C C . ALA A 1 108 ? -31.780 7.213 43.442 1.00 86.06 108 ALA A C 1
ATOM 850 O O . ALA A 1 108 ? -31.582 7.489 42.258 1.00 86.06 108 ALA A O 1
ATOM 851 N N . HIS A 1 109 ? -30.796 7.277 44.344 1.00 88.56 109 HIS A N 1
ATOM 852 C CA . HIS A 1 109 ? -29.437 7.704 44.003 1.00 88.56 109 HIS A CA 1
ATOM 853 C C . HIS A 1 109 ? -28.732 6.755 43.028 1.00 88.56 109 HIS A C 1
ATOM 855 O O . HIS A 1 109 ? -28.046 7.222 42.120 1.00 88.56 109 HIS A O 1
ATOM 861 N N . ARG A 1 110 ? -28.903 5.432 43.165 1.00 90.44 110 ARG A N 1
ATOM 862 C CA . ARG A 1 110 ? -28.359 4.454 42.204 1.00 90.44 110 ARG A CA 1
ATOM 863 C C . ARG A 1 110 ? -28.974 4.627 40.818 1.00 90.44 110 ARG A C 1
ATOM 865 O O . ARG A 1 110 ? -28.231 4.630 39.841 1.00 90.44 110 ARG A O 1
ATOM 872 N N . MET A 1 111 ? -30.290 4.822 40.733 1.00 89.62 111 MET A N 1
ATOM 873 C CA . MET A 1 111 ? -30.969 5.058 39.455 1.00 89.62 111 MET A CA 1
ATOM 874 C C . MET A 1 111 ? -30.489 6.357 38.801 1.00 89.62 111 MET A C 1
ATOM 876 O O . MET A 1 111 ? -30.129 6.346 37.628 1.00 89.62 111 MET A O 1
ATOM 880 N N . SER A 1 112 ? -30.379 7.448 39.567 1.00 91.00 112 SER A N 1
ATOM 881 C CA . SER A 1 112 ? -29.860 8.724 39.057 1.00 91.00 112 SER A CA 1
ATOM 882 C C . SER A 1 112 ? -28.421 8.599 38.537 1.00 91.00 112 SER A C 1
ATOM 884 O O . SER A 1 112 ? -28.139 8.990 37.403 1.00 91.00 112 SER A O 1
ATOM 886 N N . LYS A 1 113 ? -27.526 7.947 39.293 1.00 92.38 113 LYS A N 1
ATOM 887 C CA . LYS A 1 113 ? -26.151 7.679 38.839 1.00 92.38 113 LYS A CA 1
ATOM 888 C C . LYS A 1 113 ? -26.116 6.827 37.572 1.00 92.38 113 LYS A C 1
ATOM 890 O O . LYS A 1 113 ? -25.363 7.133 36.657 1.00 92.38 113 LYS A O 1
ATOM 895 N N . SER A 1 114 ? -26.963 5.800 37.489 1.00 93.69 114 SER A N 1
ATOM 896 C CA . SER A 1 114 ? -27.083 4.962 36.292 1.00 93.69 114 SER A CA 1
ATOM 897 C C . SER A 1 114 ? -27.492 5.791 35.075 1.00 93.69 114 SER A C 1
ATOM 899 O O . SER A 1 114 ? -26.882 5.668 34.017 1.00 93.69 114 SER A O 1
ATOM 901 N N . THR A 1 115 ? -28.480 6.681 35.219 1.00 93.81 115 THR A N 1
ATOM 902 C CA . THR A 1 115 ? -28.905 7.553 34.112 1.00 93.81 115 THR A CA 1
ATOM 903 C C . THR A 1 115 ? -27.803 8.518 33.678 1.00 93.81 115 THR A C 1
ATOM 905 O O . THR A 1 115 ? -27.569 8.673 32.482 1.00 93.81 115 THR A O 1
ATOM 908 N N . GLN A 1 116 ? -27.059 9.092 34.629 1.00 95.25 116 GLN A N 1
ATOM 909 C CA . GLN A 1 116 ? -25.914 9.955 34.334 1.00 95.25 116 GLN A CA 1
ATOM 910 C C . GLN A 1 116 ? -24.798 9.184 33.618 1.00 95.25 116 GLN A C 1
ATOM 912 O O . GLN A 1 116 ? -24.272 9.657 32.616 1.00 95.25 116 GLN A O 1
ATOM 917 N N . HIS A 1 117 ? -24.466 7.970 34.070 1.00 93.94 117 HIS A N 1
ATOM 918 C CA . HIS A 1 117 ? -23.460 7.126 33.419 1.00 93.94 117 HIS A CA 1
ATOM 919 C C . HIS A 1 117 ? -23.829 6.803 31.971 1.00 93.94 117 HIS A C 1
ATOM 921 O O . HIS A 1 117 ? -22.972 6.890 31.095 1.00 93.94 117 HIS A O 1
ATOM 927 N N . VAL A 1 118 ? -25.099 6.485 31.704 1.00 96.69 118 VAL A N 1
ATOM 928 C CA . VAL A 1 118 ? -25.579 6.241 30.337 1.00 96.69 118 VAL A CA 1
ATOM 929 C C . VAL A 1 118 ? -25.425 7.495 29.473 1.00 96.69 118 VAL A C 1
ATOM 931 O O . VAL A 1 118 ? -24.957 7.394 28.343 1.00 96.69 118 VAL A O 1
ATOM 934 N N . GLN A 1 119 ? -25.742 8.681 30.000 1.00 96.50 119 GLN A N 1
ATOM 935 C CA . GLN A 1 119 ? -25.580 9.945 29.269 1.00 96.50 119 GLN A CA 1
ATOM 936 C C . GLN A 1 119 ? -24.111 10.274 28.969 1.00 96.50 119 GLN A C 1
ATOM 938 O O . GLN A 1 119 ? -23.784 10.649 27.839 1.00 96.50 119 GLN A O 1
ATOM 943 N N . TYR A 1 120 ? -23.213 10.103 29.945 1.00 97.00 120 TYR A N 1
ATOM 944 C CA . TYR A 1 120 ? -21.777 10.304 29.737 1.00 97.00 120 TYR A CA 1
ATOM 945 C C . TYR A 1 120 ? -21.222 9.317 28.716 1.00 97.00 120 TYR A C 1
ATOM 947 O O . TYR A 1 120 ? -20.528 9.726 27.788 1.00 97.00 120 TYR A O 1
ATOM 955 N N . TYR A 1 121 ? -21.578 8.038 28.841 1.00 97.25 121 TYR A N 1
ATOM 956 C CA . TYR A 1 121 ? -21.146 7.008 27.904 1.00 97.25 121 TYR A CA 1
ATOM 957 C C . TYR A 1 121 ? -21.643 7.303 26.487 1.00 97.25 121 TYR A C 1
ATOM 959 O O . TYR A 1 121 ? -20.863 7.277 25.542 1.00 97.25 121 TYR A O 1
ATOM 967 N N . GLN A 1 122 ? -22.912 7.684 26.334 1.00 97.62 122 GLN A N 1
ATOM 968 C CA . GLN A 1 122 ? -23.472 8.050 25.036 1.00 97.62 122 GLN A CA 1
ATOM 969 C C . GLN A 1 122 ? -22.778 9.279 24.430 1.00 97.62 122 GLN A C 1
ATOM 971 O O . GLN A 1 122 ? -22.555 9.334 23.224 1.00 97.62 122 GLN A O 1
ATOM 976 N N . THR A 1 123 ? -22.413 10.265 25.251 1.00 97.31 123 THR A N 1
ATOM 977 C CA . THR A 1 123 ? -21.655 11.442 24.796 1.00 97.31 123 THR A CA 1
ATOM 978 C C . THR A 1 123 ? -20.250 11.055 24.342 1.00 97.31 123 THR A C 1
ATOM 980 O O . THR A 1 123 ? -19.793 11.518 23.299 1.00 97.31 123 THR A O 1
ATOM 983 N N . LEU A 1 124 ? -19.590 10.161 25.081 1.00 97.56 124 LEU A N 1
ATOM 984 C CA . LEU A 1 124 ? -18.264 9.661 24.738 1.00 97.56 124 LEU A CA 1
ATOM 985 C C . LEU A 1 124 ? -18.288 8.870 23.424 1.00 97.56 124 LEU A C 1
ATOM 987 O O . LEU A 1 124 ? -17.467 9.135 22.549 1.00 97.56 124 LEU A O 1
ATOM 991 N N . VAL A 1 125 ? -19.273 7.988 23.237 1.00 97.19 125 VAL A N 1
ATOM 992 C CA . VAL A 1 125 ? -19.472 7.256 21.975 1.00 97.19 125 VAL A CA 1
ATOM 993 C C . VAL A 1 125 ? -19.682 8.223 20.810 1.00 97.19 125 VAL A C 1
ATOM 995 O O . VAL A 1 125 ? -18.966 8.129 19.820 1.00 97.19 125 VAL A O 1
ATOM 998 N N . ARG A 1 126 ? -20.556 9.229 20.951 1.00 97.69 126 ARG A N 1
ATOM 999 C CA . ARG A 1 126 ? -20.749 10.254 19.908 1.00 97.69 126 ARG A CA 1
ATOM 1000 C C . ARG A 1 126 ? -19.457 11.005 19.580 1.00 97.69 126 ARG A C 1
ATOM 1002 O O . ARG A 1 126 ? -19.185 11.273 18.416 1.00 97.69 126 ARG A O 1
ATOM 1009 N N . SER A 1 127 ? -18.652 11.353 20.586 1.00 96.44 127 SER A N 1
ATOM 1010 C CA . SER A 1 127 ? -17.371 12.038 20.352 1.00 96.44 127 SER A CA 1
ATOM 1011 C C . SER A 1 127 ? -16.361 11.158 19.608 1.00 96.44 127 SER A C 1
ATOM 1013 O O . SER A 1 127 ? -15.595 11.654 18.777 1.00 96.44 127 SER A O 1
ATOM 1015 N N . LEU A 1 128 ? -16.398 9.847 19.861 1.00 96.75 128 LEU A N 1
ATOM 1016 C CA . LEU A 1 128 ? -15.565 8.867 19.180 1.00 96.75 128 LEU A CA 1
ATOM 1017 C C . LEU A 1 128 ? -16.020 8.689 17.729 1.00 96.75 128 LEU A C 1
ATOM 1019 O O . LEU A 1 128 ? -15.188 8.794 16.838 1.00 96.75 128 LEU A O 1
ATOM 1023 N N . GLU A 1 129 ? -17.324 8.551 17.480 1.00 96.88 129 GLU A N 1
ATOM 1024 C CA . GLU A 1 129 ? -17.901 8.489 16.127 1.00 96.88 129 GLU A CA 1
ATOM 1025 C C . GLU A 1 129 ? -17.560 9.736 15.297 1.00 96.88 129 GLU A C 1
ATOM 1027 O O . GLU A 1 129 ? -17.231 9.640 14.116 1.00 96.88 129 GLU A O 1
ATOM 1032 N N . VAL A 1 130 ? -17.613 10.928 15.901 1.00 96.19 130 VAL A N 1
ATOM 1033 C CA . VAL A 1 130 ? -17.213 12.173 15.223 1.00 96.19 130 VAL A CA 1
ATOM 1034 C C . VAL A 1 130 ? -15.721 12.161 14.898 1.00 96.19 130 VAL A C 1
ATOM 1036 O O . VAL A 1 130 ? -15.332 12.556 13.801 1.00 96.19 130 VAL A O 1
ATOM 1039 N N . SER A 1 131 ? -14.882 11.691 15.823 1.00 95.69 131 SER A N 1
ATOM 1040 C CA . SER A 1 131 ? -13.436 11.588 15.594 1.00 95.69 131 SER A CA 1
ATOM 1041 C C . SER A 1 131 ? -13.110 10.569 14.500 1.00 95.69 131 SER A C 1
ATOM 1043 O O . SER A 1 131 ? -12.253 10.825 13.657 1.00 95.69 131 SER A O 1
ATOM 1045 N N . GLU A 1 132 ? -13.822 9.444 14.473 1.00 94.81 132 GLU A N 1
ATOM 1046 C CA . GLU A 1 132 ? -13.712 8.418 13.438 1.00 94.81 132 GLU A CA 1
ATOM 1047 C C . GLU A 1 132 ? -14.093 8.974 12.063 1.00 94.81 132 GLU A C 1
ATOM 1049 O O . GLU A 1 132 ? -13.316 8.839 11.117 1.00 94.81 132 GLU A O 1
ATOM 1054 N N . LYS A 1 133 ? -15.228 9.676 11.955 1.00 94.19 133 LYS A N 1
ATOM 1055 C CA . LYS A 1 133 ? -15.631 10.368 10.719 1.00 94.19 133 LYS A CA 1
ATOM 1056 C C . LYS A 1 133 ? -14.597 11.400 10.286 1.00 94.19 133 LYS A C 1
ATOM 1058 O O . LYS A 1 133 ? -14.211 11.433 9.125 1.00 94.19 133 LYS A O 1
ATOM 1063 N N . LEU A 1 134 ? -14.061 12.190 11.219 1.00 94.31 134 LEU A N 1
ATOM 1064 C CA . LEU A 1 134 ? -13.027 13.176 10.905 1.00 94.31 134 LEU A CA 1
ATOM 1065 C C . LEU A 1 134 ? -11.762 12.518 10.323 1.00 94.31 134 LEU A C 1
ATOM 1067 O O . LEU A 1 134 ? -11.154 13.029 9.383 1.00 94.31 134 LEU A O 1
ATOM 1071 N N . ILE A 1 135 ? -11.345 11.380 10.876 1.00 94.50 135 ILE A N 1
ATOM 1072 C CA . ILE A 1 135 ? -10.158 10.663 10.401 1.00 94.50 135 ILE A CA 1
ATOM 1073 C C . ILE A 1 135 ? -10.425 10.017 9.039 1.00 94.50 135 ILE A C 1
ATOM 1075 O O . ILE A 1 135 ? -9.608 10.159 8.129 1.00 94.50 135 ILE A O 1
ATOM 1079 N N . THR A 1 136 ? -11.548 9.318 8.901 1.00 91.62 136 THR A N 1
ATOM 1080 C CA . THR A 1 136 ? -11.880 8.544 7.698 1.00 91.62 136 THR A CA 1
ATOM 1081 C C . THR A 1 136 ? -12.248 9.438 6.517 1.00 91.62 136 THR A C 1
ATOM 1083 O O . THR A 1 136 ? -11.690 9.270 5.437 1.00 91.62 136 THR A O 1
ATOM 1086 N N . GLU A 1 137 ? -13.122 10.420 6.716 1.00 87.94 137 GLU A N 1
ATOM 1087 C CA . GLU A 1 137 ? -13.594 11.296 5.642 1.00 87.94 137 GLU A CA 1
ATOM 1088 C C . GLU A 1 137 ? -12.581 12.400 5.336 1.00 87.94 137 GLU A C 1
ATOM 1090 O O . GLU A 1 137 ? -12.275 12.655 4.180 1.00 87.94 137 GLU A O 1
ATOM 1095 N N . TYR A 1 138 ? -12.004 13.058 6.346 1.00 87.25 138 TYR A N 1
ATOM 1096 C CA . TYR A 1 138 ? -11.163 14.227 6.070 1.00 87.25 138 TYR A CA 1
ATOM 1097 C C . TYR A 1 138 ? -9.694 13.872 5.923 1.00 87.25 138 TYR A C 1
ATOM 1099 O O . TYR A 1 138 ? -9.078 14.252 4.932 1.00 87.25 138 TYR A O 1
ATOM 1107 N N . LYS A 1 139 ? -9.097 13.161 6.886 1.00 89.25 139 LYS A N 1
ATOM 1108 C CA . LYS A 1 139 ? -7.655 12.880 6.805 1.00 89.25 139 LYS A CA 1
ATOM 1109 C C . LYS A 1 139 ? -7.341 11.856 5.726 1.00 89.25 139 LYS A C 1
ATOM 1111 O O . LYS A 1 139 ? -6.468 12.112 4.902 1.00 89.25 139 LYS A O 1
ATOM 1116 N N . LEU A 1 140 ? -8.044 10.727 5.723 1.00 92.88 140 LEU A N 1
ATOM 1117 C CA . LEU A 1 140 ? -7.726 9.628 4.819 1.00 92.88 140 LEU A CA 1
ATOM 1118 C C . LEU A 1 140 ? -8.109 9.951 3.371 1.00 92.88 140 LEU A C 1
ATOM 1120 O O . LEU A 1 140 ? -7.316 9.698 2.467 1.00 92.88 140 LEU A O 1
ATOM 1124 N N . GLU A 1 141 ? -9.275 10.559 3.134 1.00 93.56 141 GLU A N 1
ATOM 1125 C CA . GLU A 1 141 ? -9.687 10.928 1.775 1.00 93.56 141 GLU A CA 1
ATOM 1126 C C . GLU A 1 141 ? -8.833 12.067 1.203 1.00 93.56 141 GLU A C 1
ATOM 1128 O O . GLU A 1 141 ? -8.442 12.014 0.036 1.00 93.56 141 GLU A O 1
ATOM 1133 N N . TRP A 1 142 ? -8.503 13.085 2.008 1.00 91.31 142 TRP A N 1
ATOM 1134 C CA . TRP A 1 142 ? -7.635 14.171 1.548 1.00 91.31 142 TRP A CA 1
ATOM 1135 C C . TRP A 1 142 ? -6.215 13.676 1.287 1.00 91.31 142 TRP A C 1
ATOM 1137 O O . TRP A 1 142 ? -5.639 14.024 0.259 1.00 91.31 142 TRP A O 1
ATOM 1147 N N . GLN A 1 143 ? -5.676 12.820 2.161 1.00 93.88 143 GLN A N 1
ATOM 1148 C CA . GLN A 1 143 ? -4.378 12.191 1.940 1.00 93.88 143 GLN A CA 1
ATOM 1149 C C . GLN A 1 143 ? -4.385 11.351 0.662 1.00 93.88 143 GLN A C 1
ATOM 1151 O O . GLN A 1 143 ? -3.499 11.517 -0.165 1.00 93.88 143 GLN A O 1
ATOM 1156 N N . LYS A 1 144 ? -5.422 10.537 0.437 1.00 95.19 144 LYS A N 1
ATOM 1157 C CA . LYS A 1 144 ? -5.566 9.772 -0.805 1.00 95.19 144 LYS A CA 1
ATOM 1158 C C . LYS A 1 144 ? -5.560 10.680 -2.039 1.00 95.19 144 LYS A C 1
ATOM 1160 O O . LYS A 1 144 ? -4.817 10.418 -2.976 1.00 95.19 144 LYS A O 1
ATOM 1165 N N . LYS A 1 145 ? -6.353 11.759 -2.039 1.00 94.69 145 LYS A N 1
ATOM 1166 C CA . LYS A 1 145 ? -6.395 12.724 -3.156 1.00 94.69 145 LYS A CA 1
ATOM 1167 C C . LYS A 1 145 ? -5.044 13.408 -3.367 1.00 94.69 145 LYS A C 1
ATOM 1169 O O . LYS A 1 145 ? -4.625 13.611 -4.502 1.00 94.69 145 LYS A O 1
ATOM 1174 N N . TYR A 1 146 ? -4.364 13.771 -2.283 1.00 95.69 146 TYR A N 1
ATOM 1175 C CA . TYR A 1 146 ? -3.030 14.359 -2.341 1.00 95.69 146 TYR A CA 1
ATOM 1176 C C . TYR A 1 146 ? -2.008 13.377 -2.932 1.00 95.69 146 TYR A C 1
ATOM 1178 O O . TYR A 1 146 ? -1.236 13.747 -3.817 1.00 95.69 146 TYR A O 1
ATOM 1186 N N . ASP A 1 147 ? -2.039 12.119 -2.499 1.00 96.44 147 ASP A N 1
ATOM 1187 C CA . ASP A 1 147 ? -1.161 11.056 -2.988 1.00 96.44 147 ASP A CA 1
ATOM 1188 C C . ASP A 1 147 ? -1.427 10.745 -4.474 1.00 96.44 147 ASP A C 1
ATOM 1190 O O . ASP A 1 147 ? -0.485 10.595 -5.248 1.00 96.44 147 ASP A O 1
ATOM 1194 N N . GLU A 1 148 ? -2.691 10.740 -4.913 1.00 98.12 148 GLU A N 1
ATOM 1195 C CA . GLU A 1 148 ? -3.063 10.596 -6.330 1.00 98.12 148 GLU A CA 1
ATOM 1196 C C . GLU A 1 148 ? -2.491 11.742 -7.182 1.00 98.12 148 GLU A C 1
ATOM 1198 O O . GLU A 1 148 ? -1.780 11.496 -8.157 1.00 98.12 148 GLU A O 1
ATOM 1203 N N . ILE A 1 149 ? -2.705 12.999 -6.776 1.00 97.81 149 ILE A N 1
ATOM 1204 C CA . ILE A 1 149 ? -2.201 14.173 -7.512 1.00 97.81 149 ILE A CA 1
ATOM 1205 C C . ILE A 1 149 ? -0.668 14.192 -7.551 1.00 97.81 149 ILE A C 1
ATOM 1207 O O . ILE A 1 149 ? -0.068 14.510 -8.582 1.00 97.81 149 ILE A O 1
ATOM 1211 N N . THR A 1 150 ? -0.011 13.881 -6.432 1.00 97.56 150 THR A N 1
ATOM 1212 C CA . THR A 1 150 ? 1.457 13.860 -6.374 1.00 97.56 150 THR A CA 1
ATOM 1213 C C . THR A 1 150 ? 2.037 12.716 -7.196 1.00 97.56 150 THR A C 1
ATOM 1215 O O . THR A 1 150 ? 3.033 12.931 -7.891 1.00 97.56 150 THR A O 1
ATOM 1218 N N . SER A 1 151 ? 1.401 11.542 -7.194 1.00 98.12 151 SER A N 1
ATOM 1219 C CA . SER A 1 151 ? 1.757 10.421 -8.066 1.00 98.12 151 SER A CA 1
ATOM 1220 C C . SER A 1 151 ? 1.648 10.807 -9.541 1.00 98.12 151 SER A C 1
ATOM 1222 O O . SER A 1 151 ? 2.610 10.628 -10.289 1.00 98.12 151 SER A O 1
ATOM 1224 N N . ASP A 1 152 ? 0.529 11.402 -9.958 1.00 98.12 152 ASP A N 1
ATOM 1225 C CA . ASP A 1 152 ? 0.321 11.827 -11.347 1.00 98.12 152 ASP A CA 1
ATOM 1226 C C . ASP A 1 152 ? 1.334 12.895 -11.774 1.00 98.12 152 ASP A C 1
ATOM 1228 O O . ASP A 1 152 ? 1.908 12.830 -12.866 1.00 98.12 152 ASP A O 1
ATOM 1232 N N . TRP A 1 153 ? 1.622 13.859 -10.895 1.00 98.25 153 TRP A N 1
ATOM 1233 C CA . TRP A 1 153 ? 2.643 14.875 -11.140 1.00 98.25 153 TRP A CA 1
ATOM 1234 C C . TRP A 1 153 ? 4.041 14.262 -11.290 1.00 98.25 153 TRP A C 1
ATOM 1236 O O . TRP A 1 153 ? 4.789 14.630 -12.203 1.00 98.25 153 TRP A O 1
ATOM 1246 N N . LEU A 1 154 ? 4.400 13.303 -10.430 1.00 98.12 154 LEU A N 1
ATOM 1247 C CA . LEU A 1 154 ? 5.669 12.581 -10.519 1.00 98.12 154 LEU A CA 1
ATOM 1248 C C . LEU A 1 154 ? 5.747 11.741 -11.797 1.00 98.12 154 LEU A C 1
ATOM 1250 O O . LEU A 1 154 ? 6.769 11.787 -12.484 1.00 98.12 154 LEU A O 1
ATOM 1254 N N . ALA A 1 155 ? 4.673 11.042 -12.163 1.00 98.25 155 ALA A N 1
ATOM 1255 C CA . ALA A 1 155 ? 4.595 10.278 -13.401 1.00 98.25 155 ALA A CA 1
ATOM 1256 C C . ALA A 1 155 ? 4.787 11.192 -14.620 1.00 98.25 155 ALA A C 1
ATOM 1258 O O . ALA A 1 155 ? 5.672 10.950 -15.444 1.00 98.25 155 ALA A O 1
ATOM 1259 N N . ALA A 1 156 ? 4.059 12.309 -14.699 1.00 98.00 156 ALA A N 1
ATOM 1260 C CA . ALA A 1 156 ? 4.220 13.293 -15.769 1.00 98.00 156 ALA A CA 1
ATOM 1261 C C . ALA A 1 156 ? 5.658 13.842 -15.840 1.00 98.00 156 ALA A C 1
ATOM 1263 O O . ALA A 1 156 ? 6.231 13.973 -16.927 1.00 98.00 156 ALA A O 1
ATOM 1264 N N . LYS A 1 157 ? 6.286 14.100 -14.686 1.00 98.19 157 LYS A N 1
ATOM 1265 C CA . LYS A 1 157 ? 7.684 14.541 -14.601 1.00 98.19 157 LYS A CA 1
ATOM 1266 C C . LYS A 1 157 ? 8.658 13.479 -15.118 1.00 98.19 157 LYS A C 1
ATOM 1268 O O . LYS A 1 157 ? 9.573 13.818 -15.874 1.00 98.19 157 LYS A O 1
ATOM 1273 N N . CYS A 1 158 ? 8.455 12.209 -14.770 1.00 97.94 158 CYS A N 1
ATOM 1274 C CA . CYS A 1 158 ? 9.239 11.091 -15.296 1.00 97.94 158 CYS A CA 1
ATOM 1275 C C . CYS A 1 158 ? 9.081 10.963 -16.815 1.00 97.94 158 CYS A C 1
ATOM 1277 O O . CYS A 1 158 ? 10.081 10.873 -17.525 1.00 97.94 158 CYS A O 1
ATOM 1279 N N . HIS A 1 159 ? 7.853 11.047 -17.331 1.00 98.19 159 HIS A N 1
ATOM 1280 C CA . HIS A 1 159 ? 7.586 10.999 -18.770 1.00 98.19 159 HIS A CA 1
ATOM 1281 C C . HIS A 1 159 ? 8.297 12.137 -19.514 1.00 98.19 159 HIS A C 1
ATOM 1283 O O . HIS A 1 159 ? 8.967 11.897 -20.521 1.00 98.19 159 HIS A O 1
ATOM 1289 N N . ALA A 1 160 ? 8.228 13.362 -18.986 1.00 98.31 160 ALA A N 1
ATOM 1290 C CA . ALA A 1 160 ? 8.944 14.507 -19.539 1.00 98.31 160 ALA A CA 1
ATOM 1291 C C . ALA A 1 160 ? 10.469 14.300 -19.522 1.00 98.31 160 ALA A C 1
ATOM 1293 O O . ALA A 1 160 ? 11.150 14.650 -20.487 1.00 98.31 160 ALA A O 1
ATOM 1294 N N . MET A 1 161 ? 11.019 13.704 -18.461 1.00 98.06 161 MET A N 1
ATOM 1295 C CA . MET A 1 161 ? 12.446 13.385 -18.377 1.00 98.06 161 MET A CA 1
ATOM 1296 C C . MET A 1 161 ? 12.859 12.317 -19.398 1.00 98.06 161 MET A C 1
ATOM 1298 O O . MET A 1 161 ? 13.854 12.504 -20.096 1.00 98.06 161 MET A O 1
ATOM 1302 N N . CYS A 1 162 ? 12.077 11.246 -19.560 1.00 97.88 162 CYS A N 1
ATOM 1303 C CA . CYS A 1 162 ? 12.310 10.243 -20.601 1.00 97.88 162 CYS A CA 1
ATOM 1304 C C . CYS A 1 162 ? 12.284 10.866 -22.001 1.00 97.88 162 CYS A C 1
ATOM 1306 O O . CYS A 1 162 ? 13.129 10.541 -22.837 1.00 97.88 162 CYS A O 1
ATOM 1308 N N . LEU A 1 163 ? 11.349 11.788 -22.253 1.00 98.25 163 LEU A N 1
ATOM 1309 C CA . LEU A 1 163 ? 11.274 12.502 -23.525 1.00 98.25 163 LEU A CA 1
ATOM 1310 C C . LEU A 1 163 ? 12.522 13.366 -23.752 1.00 98.25 163 LEU A C 1
ATOM 1312 O O . LEU A 1 163 ? 13.112 13.309 -24.828 1.00 98.25 163 LEU A O 1
ATOM 1316 N N . LYS A 1 164 ? 12.976 14.099 -22.726 1.00 98.31 164 LYS A N 1
ATOM 1317 C CA . LYS A 1 164 ? 14.220 14.886 -22.780 1.00 98.31 164 LYS A CA 1
ATOM 1318 C C . LYS A 1 164 ? 15.434 14.017 -23.102 1.00 98.31 164 LYS A C 1
ATOM 1320 O O . LYS A 1 164 ? 16.227 14.391 -23.959 1.00 98.31 164 LYS A O 1
ATOM 1325 N N . ILE A 1 165 ? 15.558 12.850 -22.469 1.00 98.19 165 ILE A N 1
ATOM 1326 C CA . ILE A 1 165 ? 16.653 11.907 -22.747 1.00 98.19 165 ILE A CA 1
ATOM 1327 C C . ILE A 1 165 ? 16.612 11.447 -24.208 1.00 98.19 165 ILE A C 1
ATOM 1329 O O . ILE A 1 165 ? 17.642 11.453 -24.875 1.00 98.19 165 ILE A O 1
ATOM 1333 N N . ARG A 1 166 ? 15.431 11.104 -24.741 1.00 98.06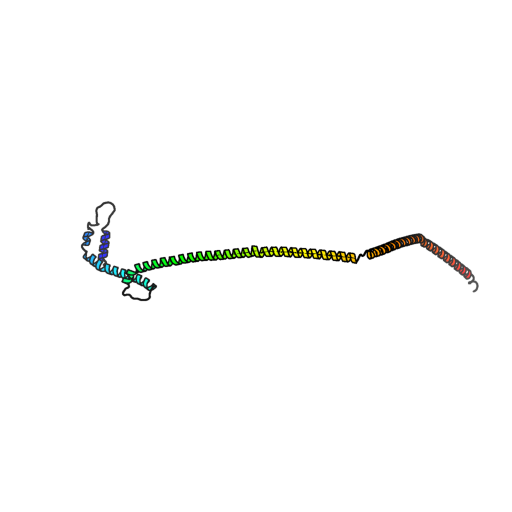 166 ARG A N 1
ATOM 1334 C CA . ARG A 1 166 ? 15.296 10.719 -26.157 1.00 98.06 166 ARG A CA 1
ATOM 1335 C C . ARG A 1 166 ? 15.673 11.855 -27.102 1.00 98.06 166 ARG A C 1
ATOM 1337 O O . ARG A 1 166 ? 16.318 11.599 -28.113 1.00 98.06 166 ARG A O 1
ATOM 1344 N N . VAL A 1 167 ? 15.286 13.092 -26.798 1.00 98.06 167 VAL A N 1
ATOM 1345 C CA . VAL A 1 167 ? 15.681 14.258 -27.605 1.00 98.06 167 VAL A CA 1
ATOM 1346 C C . VAL A 1 167 ? 17.201 14.407 -27.611 1.00 98.06 167 VAL A C 1
ATOM 1348 O O . VAL A 1 167 ? 17.781 14.509 -28.686 1.00 98.06 167 VAL A O 1
ATOM 1351 N N . LEU A 1 168 ? 17.851 14.318 -26.447 1.00 97.88 168 LEU A N 1
ATOM 1352 C CA . LEU A 1 168 ? 19.314 14.376 -26.346 1.00 97.88 168 LEU A CA 1
ATOM 1353 C C . LEU A 1 168 ? 19.998 13.234 -27.106 1.00 97.88 168 LEU A C 1
ATOM 1355 O O . LEU A 1 168 ? 20.990 13.463 -27.788 1.00 97.88 168 LEU A O 1
ATOM 1359 N N . GLN A 1 169 ? 19.458 12.015 -27.038 1.00 97.62 169 GLN A N 1
ATOM 1360 C CA . GLN A 1 169 ? 19.977 10.879 -27.801 1.00 97.62 169 GLN A CA 1
ATOM 1361 C C . GLN A 1 169 ? 19.901 11.133 -29.312 1.00 97.62 169 GLN A C 1
ATOM 1363 O O . GLN A 1 169 ? 20.871 10.885 -30.025 1.00 97.62 169 GLN A O 1
ATOM 1368 N N . ASN A 1 170 ? 18.764 11.633 -29.803 1.00 96.75 170 ASN A N 1
ATOM 1369 C CA . ASN A 1 170 ? 18.608 11.967 -31.218 1.00 96.75 170 ASN A CA 1
ATOM 1370 C C . ASN A 1 170 ? 19.529 13.117 -31.627 1.00 96.75 170 ASN A C 1
ATOM 1372 O O . ASN A 1 170 ? 20.139 13.048 -32.686 1.00 96.75 170 ASN A O 1
ATOM 1376 N N . GLN A 1 171 ? 19.682 14.131 -30.776 1.00 97.25 171 GLN A N 1
ATOM 1377 C CA . GLN A 1 171 ? 20.613 15.227 -31.018 1.00 97.25 171 GLN A CA 1
ATOM 1378 C C . GLN A 1 171 ? 22.052 14.712 -31.133 1.00 97.25 171 GLN A C 1
ATOM 1380 O O . GLN A 1 171 ? 22.718 14.999 -32.118 1.00 97.25 171 GLN A O 1
ATOM 1385 N N . MET A 1 172 ? 22.497 13.859 -30.206 1.00 97.00 172 MET A N 1
ATOM 1386 C CA . MET A 1 172 ? 23.827 13.247 -30.264 1.00 97.00 172 MET A CA 1
ATOM 1387 C C . MET A 1 172 ? 24.035 12.430 -31.549 1.00 97.00 172 MET A C 1
ATOM 1389 O O . MET A 1 172 ? 25.119 12.460 -32.131 1.00 97.00 172 MET A O 1
ATOM 1393 N N . LEU A 1 173 ? 23.007 11.707 -32.013 1.00 95.62 173 LEU A N 1
ATOM 1394 C CA . LEU A 1 173 ? 23.061 10.985 -33.286 1.00 95.62 173 LEU A CA 1
ATOM 1395 C C . LEU A 1 173 ? 23.190 11.940 -34.476 1.00 95.62 173 LEU A C 1
ATOM 1397 O O . LEU A 1 173 ? 24.027 11.690 -35.338 1.00 95.62 173 LEU A O 1
ATOM 1401 N N . CYS A 1 174 ? 22.412 13.023 -34.512 1.00 93.94 174 CYS A N 1
ATOM 1402 C CA . CYS A 1 174 ? 22.512 14.044 -35.555 1.00 93.94 174 CYS A CA 1
ATOM 1403 C C . CYS A 1 174 ? 23.890 14.723 -35.565 1.00 93.94 174 CYS A C 1
ATOM 1405 O O . CYS A 1 174 ? 24.460 14.922 -36.635 1.00 93.94 174 CYS A O 1
ATOM 1407 N N . ASP A 1 175 ? 24.440 15.018 -34.385 1.00 94.50 175 ASP A N 1
ATOM 1408 C CA . ASP A 1 175 ? 25.748 15.659 -34.232 1.00 94.50 175 ASP A CA 1
ATOM 1409 C C . ASP A 1 175 ? 26.897 14.714 -34.634 1.00 94.50 175 ASP A C 1
ATOM 1411 O O . ASP A 1 175 ? 27.895 15.147 -35.206 1.00 94.50 175 ASP A O 1
ATOM 1415 N N . THR A 1 176 ? 26.759 13.406 -34.378 1.00 94.50 176 THR A N 1
ATOM 1416 C CA . THR A 1 176 ? 27.771 12.392 -34.740 1.00 94.50 176 THR A CA 1
ATOM 1417 C C . THR A 1 176 ? 27.706 12.025 -36.228 1.00 94.50 176 THR A C 1
ATOM 1419 O O . THR A 1 176 ? 28.727 11.915 -36.914 1.00 94.50 176 THR A O 1
ATOM 1422 N N . TYR A 1 177 ? 26.495 11.821 -36.745 1.00 94.19 177 TYR A N 1
ATOM 1423 C CA . TYR A 1 177 ? 26.237 11.385 -38.115 1.00 94.19 177 TYR A CA 1
ATOM 1424 C C . TYR A 1 177 ? 25.806 12.561 -38.987 1.00 94.19 177 TYR A C 1
ATOM 1426 O O . TYR A 1 177 ? 24.703 12.588 -39.537 1.00 94.19 177 TYR A O 1
ATOM 1434 N N . THR A 1 178 ? 26.705 13.529 -39.140 1.00 93.81 178 THR A N 1
ATOM 1435 C CA . THR A 1 178 ? 26.542 14.592 -40.131 1.00 93.81 178 THR A CA 1
ATOM 1436 C C . THR A 1 178 ? 26.518 14.000 -41.549 1.00 93.81 178 THR A C 1
ATOM 1438 O O . THR A 1 178 ? 27.107 12.943 -41.804 1.00 93.81 178 THR A O 1
ATOM 1441 N N . PRO A 1 179 ? 25.858 14.652 -42.524 1.00 92.88 179 PRO A N 1
ATOM 1442 C CA . PRO A 1 179 ? 25.823 14.156 -43.904 1.00 92.88 179 PRO A CA 1
ATOM 1443 C C . PRO A 1 179 ? 27.230 13.971 -44.492 1.00 92.88 179 PRO A C 1
ATOM 1445 O O . PRO A 1 179 ? 27.469 13.050 -45.274 1.00 92.88 179 PRO A O 1
ATOM 1448 N N . GLU A 1 180 ? 28.173 14.810 -44.066 1.00 93.25 180 GLU A N 1
ATOM 1449 C CA . GLU A 1 180 ? 29.587 14.731 -44.420 1.00 93.25 180 GLU A CA 1
ATOM 1450 C C . GLU A 1 180 ? 30.251 13.481 -43.831 1.00 93.25 180 GLU A C 1
ATOM 1452 O O . GLU A 1 180 ? 30.880 12.724 -44.576 1.00 93.25 180 GLU A O 1
ATOM 1457 N N . SER A 1 181 ? 30.069 13.209 -42.530 1.00 92.88 181 SER A N 1
ATOM 1458 C CA . SER A 1 181 ? 30.654 12.028 -41.884 1.00 92.88 181 SER A CA 1
ATOM 1459 C C . SER A 1 181 ? 30.068 10.734 -42.450 1.00 92.88 181 SER A C 1
ATOM 1461 O O . SER A 1 181 ? 30.805 9.786 -42.725 1.00 92.88 181 SER A O 1
ATOM 1463 N N . VAL A 1 182 ? 28.763 10.709 -42.736 1.00 95.19 182 VAL A N 1
ATOM 1464 C CA . VAL A 1 182 ? 28.092 9.573 -43.382 1.00 95.19 182 VAL A CA 1
ATOM 1465 C C . VAL A 1 182 ? 28.608 9.359 -44.808 1.00 95.19 182 VAL A C 1
ATOM 1467 O O . VAL A 1 182 ? 28.868 8.218 -45.198 1.00 95.19 182 VAL A O 1
ATOM 1470 N N . CYS A 1 183 ? 28.798 10.428 -45.587 1.00 94.56 183 CYS A N 1
ATOM 1471 C CA . CYS A 1 183 ? 29.372 10.337 -46.930 1.00 94.56 183 CYS A CA 1
ATOM 1472 C C . CYS A 1 183 ? 30.806 9.786 -46.887 1.00 94.56 183 CYS A C 1
ATOM 1474 O O . CYS A 1 183 ? 31.124 8.841 -47.615 1.00 94.56 183 CYS A O 1
ATOM 1476 N N . ALA A 1 184 ? 31.642 10.298 -45.979 1.00 95.12 184 ALA A N 1
ATOM 1477 C CA . ALA A 1 184 ? 33.008 9.820 -45.781 1.00 95.12 184 ALA A CA 1
ATOM 1478 C C . ALA A 1 184 ? 33.043 8.340 -45.362 1.00 95.12 184 ALA A C 1
ATOM 1480 O O . ALA A 1 184 ? 33.751 7.538 -45.972 1.00 95.12 184 ALA A O 1
ATOM 1481 N N . LEU A 1 185 ? 32.220 7.935 -44.389 1.00 95.19 185 LEU A N 1
ATOM 1482 C CA . LEU A 1 185 ? 32.096 6.537 -43.963 1.00 95.19 185 LEU A CA 1
ATOM 1483 C C . LEU A 1 185 ? 31.641 5.626 -45.109 1.00 95.19 185 LEU A C 1
ATOM 1485 O O . LEU A 1 185 ? 32.143 4.508 -45.247 1.00 95.19 185 LEU A O 1
ATOM 1489 N N . LYS A 1 186 ? 30.731 6.096 -45.969 1.00 95.56 186 LYS A N 1
ATOM 1490 C CA . LYS A 1 186 ? 30.281 5.353 -47.154 1.00 95.56 186 LYS A CA 1
ATOM 1491 C C . LYS A 1 186 ? 31.412 5.164 -48.167 1.00 95.56 186 LYS A C 1
ATOM 1493 O O . LYS A 1 186 ? 31.563 4.060 -48.690 1.00 95.56 186 LYS A O 1
ATOM 1498 N N . GLN A 1 187 ? 32.229 6.191 -48.403 1.00 96.06 187 GLN A N 1
ATOM 1499 C CA . GLN A 1 187 ? 33.406 6.096 -49.275 1.00 96.06 187 GLN A CA 1
ATOM 1500 C C . GLN A 1 187 ? 34.461 5.139 -48.708 1.00 96.06 187 GLN A C 1
ATOM 1502 O O . GLN A 1 187 ? 34.965 4.281 -49.434 1.00 96.06 187 GLN A O 1
ATOM 1507 N N . ILE A 1 188 ? 34.751 5.227 -47.405 1.00 96.25 188 ILE A N 1
ATOM 1508 C CA . ILE A 1 188 ? 35.669 4.307 -46.716 1.00 96.25 188 ILE A CA 1
ATOM 1509 C C . ILE A 1 188 ? 35.163 2.870 -46.859 1.00 96.25 188 ILE A C 1
ATOM 1511 O O . ILE A 1 188 ? 35.915 1.995 -47.286 1.00 96.25 188 ILE A O 1
ATOM 1515 N N . ARG A 1 189 ? 33.875 2.630 -46.584 1.00 97.06 189 ARG A N 1
ATOM 1516 C CA . ARG A 1 189 ? 33.247 1.312 -46.739 1.00 97.06 189 ARG A CA 1
ATOM 1517 C C . ARG A 1 189 ? 33.378 0.781 -48.165 1.00 97.06 189 ARG A C 1
ATOM 1519 O O . ARG A 1 189 ? 33.736 -0.379 -48.338 1.00 97.06 189 ARG A O 1
ATOM 1526 N N . GLN A 1 190 ? 33.115 1.614 -49.170 1.00 97.06 190 GLN A N 1
ATOM 1527 C CA . GLN A 1 190 ? 33.245 1.225 -50.573 1.00 97.06 190 GLN A CA 1
ATOM 1528 C C . GLN A 1 190 ? 34.697 0.872 -50.928 1.00 97.06 190 GLN A C 1
ATOM 1530 O O . GLN A 1 190 ? 34.934 -0.155 -51.554 1.00 97.06 190 GLN A O 1
ATOM 1535 N N . SER A 1 191 ? 35.672 1.670 -50.482 1.00 96.81 191 SER A N 1
ATOM 1536 C CA . SER A 1 191 ? 37.101 1.399 -50.693 1.00 96.81 191 SER A CA 1
ATOM 1537 C C . SER A 1 191 ? 37.544 0.087 -50.038 1.00 96.81 191 SER A C 1
ATOM 1539 O O . SER A 1 191 ? 38.207 -0.729 -50.680 1.00 96.81 191 SER A O 1
ATOM 1541 N N . LEU A 1 192 ? 37.126 -0.161 -48.791 1.00 97.19 192 LEU A N 1
ATOM 1542 C CA . LEU A 1 192 ? 37.398 -1.422 -48.095 1.00 97.19 192 LEU A CA 1
ATOM 1543 C C . LEU A 1 192 ? 36.785 -2.612 -48.834 1.00 97.19 192 LEU A C 1
ATOM 1545 O O . LEU A 1 192 ? 37.466 -3.611 -49.034 1.00 97.19 192 LEU A O 1
ATOM 1549 N N . GLN A 1 193 ? 35.534 -2.495 -49.279 1.00 97.44 193 GLN A N 1
ATOM 1550 C CA . GLN A 1 193 ? 34.846 -3.567 -49.994 1.00 97.44 193 GLN A CA 1
ATOM 1551 C C . GLN A 1 193 ? 35.503 -3.874 -51.348 1.00 97.44 193 GLN A C 1
ATOM 1553 O O . GLN A 1 193 ? 35.642 -5.041 -51.714 1.00 97.44 193 GLN A O 1
ATOM 1558 N N . THR A 1 194 ? 35.956 -2.850 -52.079 1.00 96.62 194 THR A N 1
ATOM 1559 C CA . THR A 1 194 ? 36.727 -3.037 -53.317 1.00 96.62 194 THR A CA 1
ATOM 1560 C C . THR A 1 194 ? 38.040 -3.764 -53.035 1.00 96.62 194 THR A C 1
ATOM 1562 O O . THR A 1 194 ? 38.315 -4.781 -53.667 1.00 96.62 194 THR A O 1
ATOM 1565 N N . LYS A 1 195 ? 38.806 -3.325 -52.026 1.00 96.56 195 LYS A N 1
ATOM 1566 C CA . LYS A 1 195 ? 40.062 -3.984 -51.627 1.00 96.56 195 LYS A CA 1
ATOM 1567 C C . LYS A 1 195 ? 39.848 -5.426 -51.169 1.00 96.56 195 LYS A C 1
ATOM 1569 O O . LYS A 1 195 ? 40.637 -6.305 -51.507 1.00 96.56 195 LYS A O 1
ATOM 1574 N N . GLU A 1 196 ? 38.780 -5.697 -50.426 1.00 96.88 196 GLU A N 1
ATOM 1575 C CA . GLU A 1 196 ? 38.424 -7.054 -50.010 1.00 96.88 196 GLU A CA 1
ATOM 1576 C C . GLU A 1 196 ? 38.109 -7.937 -51.228 1.00 96.88 196 GLU A C 1
ATOM 1578 O O . GLU A 1 196 ? 38.549 -9.081 -51.310 1.00 96.88 196 GLU A O 1
ATOM 1583 N N . ASN A 1 197 ? 37.384 -7.409 -52.212 1.00 97.06 197 ASN A N 1
ATOM 1584 C CA . ASN A 1 197 ? 37.083 -8.151 -53.430 1.00 97.06 197 ASN A CA 1
ATOM 1585 C C . ASN A 1 197 ? 38.343 -8.411 -54.271 1.00 97.06 197 ASN A C 1
ATOM 1587 O O . ASN A 1 197 ? 38.541 -9.520 -54.760 1.00 97.06 197 ASN A O 1
ATOM 1591 N N . ASP A 1 198 ? 39.221 -7.421 -54.410 1.00 96.12 198 ASP A N 1
ATOM 1592 C CA . ASP A 1 198 ? 40.454 -7.564 -55.187 1.00 96.12 198 ASP A CA 1
ATOM 1593 C C . ASP A 1 198 ? 41.435 -8.535 -54.525 1.00 96.12 198 ASP A C 1
ATOM 1595 O O . ASP A 1 198 ? 42.001 -9.394 -55.198 1.00 96.12 198 ASP A O 1
ATOM 1599 N N . THR A 1 199 ? 41.560 -8.492 -53.197 1.00 96.19 199 THR A N 1
ATOM 1600 C CA . THR A 1 199 ? 42.350 -9.484 -52.448 1.00 96.19 199 THR A CA 1
ATOM 1601 C C . THR A 1 199 ? 41.755 -10.887 -52.555 1.00 96.19 199 THR A C 1
ATOM 1603 O O . THR A 1 199 ? 42.507 -11.841 -52.734 1.00 96.19 199 THR A O 1
ATOM 1606 N N . LYS A 1 200 ? 40.423 -11.043 -52.538 1.00 96.38 200 LYS A N 1
ATOM 1607 C CA . LYS A 1 200 ? 39.762 -12.336 -52.801 1.00 96.38 200 LYS A CA 1
ATOM 1608 C C . LYS A 1 200 ? 40.031 -12.846 -54.217 1.00 96.38 200 LYS A C 1
ATOM 1610 O O . LYS A 1 200 ? 40.308 -14.034 -54.383 1.00 96.38 200 LYS A O 1
ATOM 1615 N N . LYS A 1 201 ? 39.979 -11.977 -55.232 1.00 96.12 201 LYS A N 1
ATOM 1616 C CA . LYS A 1 201 ? 40.320 -12.341 -56.619 1.00 96.12 201 LYS A CA 1
ATOM 1617 C C . LYS A 1 201 ? 41.778 -12.760 -56.740 1.00 96.12 201 LYS A C 1
ATOM 1619 O O . LYS A 1 201 ? 42.059 -13.773 -57.372 1.00 96.12 201 LYS A O 1
ATOM 1624 N N . GLU A 1 202 ? 42.690 -12.020 -56.118 1.00 95.62 202 GLU A N 1
ATOM 1625 C CA . GLU A 1 202 ? 44.116 -12.334 -56.159 1.00 95.62 202 GLU A CA 1
ATOM 1626 C C . GLU A 1 202 ? 44.423 -13.639 -55.422 1.00 95.62 202 GLU A C 1
ATOM 1628 O O . GLU A 1 202 ? 45.114 -14.501 -55.958 1.00 95.62 202 GLU A O 1
ATOM 1633 N N . LEU A 1 203 ? 43.821 -13.850 -54.250 1.00 96.19 203 LEU A N 1
ATOM 1634 C CA . LEU A 1 203 ? 43.891 -15.120 -53.532 1.00 96.19 203 LEU A CA 1
ATOM 1635 C C . LEU A 1 203 ? 43.401 -16.273 -54.415 1.00 96.19 203 LEU A C 1
ATOM 1637 O O . LEU A 1 203 ? 44.048 -17.318 -54.491 1.00 96.19 203 LEU A O 1
ATOM 1641 N N . HIS A 1 204 ? 42.276 -16.084 -55.109 1.00 96.31 204 HIS A N 1
ATOM 1642 C CA . HIS A 1 204 ? 41.739 -17.086 -56.022 1.00 96.31 204 HIS A CA 1
ATOM 1643 C C . HIS A 1 204 ? 42.701 -17.367 -57.183 1.00 96.31 204 HIS A C 1
ATOM 1645 O O . HIS A 1 204 ? 42.987 -18.530 -57.465 1.00 96.31 204 HIS A O 1
ATOM 1651 N N . ARG A 1 205 ? 43.264 -16.321 -57.800 1.00 96.12 205 ARG A N 1
ATOM 1652 C CA . ARG A 1 205 ? 44.258 -16.421 -58.879 1.00 96.12 205 ARG A CA 1
ATOM 1653 C C . ARG A 1 205 ? 45.500 -17.188 -58.431 1.00 96.12 205 ARG A C 1
ATOM 1655 O O . ARG A 1 205 ? 45.904 -18.138 -59.095 1.00 96.12 205 ARG A O 1
ATOM 1662 N N . VAL A 1 206 ? 46.080 -16.825 -57.289 1.00 95.50 206 VAL A N 1
ATOM 1663 C CA . VAL A 1 206 ? 47.260 -17.500 -56.727 1.00 95.50 206 VAL A CA 1
ATOM 1664 C C . VAL A 1 206 ? 46.944 -18.954 -56.387 1.00 95.50 206 VAL A C 1
ATOM 1666 O O . VAL A 1 206 ? 47.738 -19.836 -56.699 1.00 95.50 206 VAL A O 1
ATOM 1669 N N . THR A 1 207 ? 45.767 -19.232 -55.826 1.00 95.19 207 THR A N 1
ATOM 1670 C CA . THR A 1 207 ? 45.334 -20.604 -55.516 1.00 95.19 207 THR A CA 1
ATOM 1671 C C . THR A 1 207 ? 45.192 -21.453 -56.782 1.00 95.19 207 THR A C 1
ATOM 1673 O O . THR A 1 207 ? 45.607 -22.612 -56.798 1.00 95.19 207 THR A O 1
ATOM 1676 N N . GLN A 1 208 ? 44.647 -20.890 -57.865 1.00 93.62 208 GLN A N 1
ATOM 1677 C CA . GLN A 1 208 ? 44.567 -21.567 -59.162 1.00 93.62 208 GLN A CA 1
ATOM 1678 C C . GLN A 1 208 ? 45.957 -21.836 -59.750 1.00 93.62 208 GLN A C 1
ATOM 1680 O O . GLN A 1 208 ? 46.231 -22.965 -60.154 1.00 93.62 208 GLN A O 1
ATOM 1685 N N . SER A 1 209 ? 46.849 -20.840 -59.745 1.00 92.38 209 SER A N 1
ATOM 1686 C CA . SER A 1 209 ? 48.237 -21.003 -60.197 1.00 92.38 209 SER A CA 1
ATOM 1687 C C . SER A 1 209 ? 48.965 -22.071 -59.385 1.00 92.38 209 SER A C 1
ATOM 1689 O O . SER A 1 209 ? 49.602 -22.950 -59.957 1.00 92.38 209 SER A O 1
ATOM 1691 N N . LEU A 1 210 ? 48.819 -22.059 -58.058 1.00 91.50 210 LEU A N 1
ATOM 1692 C CA . LEU A 1 210 ? 49.392 -23.074 -57.176 1.00 91.50 210 LEU A CA 1
ATOM 1693 C C . LEU A 1 210 ? 48.858 -24.471 -57.514 1.00 91.50 210 LEU A C 1
ATOM 1695 O O . LEU A 1 210 ? 49.622 -25.430 -57.548 1.00 91.50 210 LEU A O 1
ATOM 1699 N N . LYS A 1 211 ? 47.560 -24.596 -57.811 1.00 89.31 211 LYS A N 1
ATOM 1700 C CA . LYS A 1 211 ? 46.959 -25.863 -58.245 1.00 89.31 211 LYS A CA 1
ATOM 1701 C C . LYS A 1 211 ? 47.522 -26.331 -59.592 1.00 89.31 211 LYS A C 1
ATOM 1703 O O . LYS A 1 211 ? 47.783 -27.525 -59.745 1.00 89.31 211 LYS A O 1
ATOM 1708 N N . ALA A 1 212 ? 47.738 -25.421 -60.541 1.00 87.50 212 ALA A N 1
ATOM 1709 C CA . ALA A 1 212 ? 48.362 -25.734 -61.826 1.00 87.50 212 ALA A CA 1
ATOM 1710 C C . ALA A 1 212 ? 49.812 -26.212 -61.642 1.00 87.50 212 ALA A C 1
ATOM 1712 O O . ALA A 1 212 ? 50.157 -27.289 -62.122 1.00 87.50 212 ALA A O 1
ATOM 1713 N N . TYR A 1 213 ? 50.623 -25.488 -60.862 1.00 87.62 213 TYR A N 1
ATOM 1714 C CA . TYR A 1 213 ? 51.987 -25.906 -60.522 1.00 87.62 213 TYR A CA 1
ATOM 1715 C C . TYR A 1 213 ? 52.019 -27.253 -59.807 1.00 87.62 213 TYR A C 1
ATOM 1717 O O . TYR A 1 213 ? 52.811 -28.115 -60.174 1.00 87.62 213 TYR A O 1
ATOM 1725 N N . LYS A 1 214 ? 51.125 -27.472 -58.836 1.00 85.62 214 LYS A N 1
ATOM 1726 C CA . LYS A 1 214 ? 51.009 -28.763 -58.154 1.00 85.62 214 LYS A CA 1
ATOM 1727 C C . LYS A 1 214 ? 50.694 -29.888 -59.139 1.00 85.62 214 LYS A C 1
ATOM 1729 O O . LYS A 1 214 ? 51.285 -30.949 -59.033 1.00 85.62 214 LYS A O 1
ATOM 1734 N N . SER A 1 215 ? 49.813 -29.648 -60.109 1.00 83.38 215 SER A N 1
ATOM 1735 C CA . SER A 1 215 ? 49.463 -30.648 -61.129 1.00 83.38 215 SER A CA 1
ATOM 1736 C C . SER A 1 215 ? 50.644 -30.976 -62.050 1.00 83.38 215 SER A C 1
ATOM 1738 O O . SER A 1 215 ? 50.812 -32.128 -62.424 1.00 83.38 215 SER A O 1
ATOM 1740 N N . ILE A 1 216 ? 51.486 -29.991 -62.380 1.00 79.62 216 ILE A N 1
ATOM 1741 C CA . ILE A 1 216 ? 52.720 -30.201 -63.161 1.00 79.62 216 ILE A CA 1
ATOM 1742 C C . ILE A 1 216 ? 53.777 -30.944 -62.326 1.00 79.62 216 ILE A C 1
ATOM 1744 O O . ILE A 1 216 ? 54.458 -31.829 -62.834 1.00 79.62 216 ILE A O 1
ATOM 1748 N N . GLY A 1 217 ? 53.891 -30.623 -61.034 1.00 75.25 217 GLY A N 1
ATOM 1749 C CA . GLY A 1 217 ? 54.823 -31.278 -60.112 1.00 75.25 217 GLY A CA 1
ATOM 1750 C C . GLY A 1 217 ? 54.521 -32.758 -59.856 1.00 75.25 217 GLY A C 1
ATOM 1751 O O . GLY A 1 217 ? 55.430 -33.498 -59.504 1.00 75.25 217 GLY A O 1
ATOM 1752 N N . MET A 1 218 ? 53.286 -33.217 -60.099 1.00 69.81 218 MET A N 1
ATOM 1753 C CA . MET A 1 218 ? 52.852 -34.607 -59.870 1.00 69.81 218 MET A CA 1
ATOM 1754 C C . MET A 1 218 ? 53.499 -35.668 -60.784 1.00 69.81 218 MET A C 1
ATOM 1756 O O . MET A 1 218 ? 53.185 -36.840 -60.630 1.00 69.81 218 MET A O 1
ATOM 1760 N N . GLY A 1 219 ? 54.393 -35.293 -61.702 1.00 70.75 219 GLY A N 1
ATOM 1761 C CA . GLY A 1 219 ? 55.246 -36.232 -62.450 1.00 70.75 219 GLY A CA 1
ATOM 1762 C C . GLY A 1 219 ? 56.734 -35.876 -62.405 1.00 70.75 219 GLY A C 1
ATOM 1763 O O . GLY A 1 219 ? 57.542 -36.501 -63.088 1.00 70.75 219 GLY A O 1
ATOM 1764 N N . PHE A 1 220 ? 57.107 -34.845 -61.636 1.00 78.25 220 PHE A N 1
ATOM 1765 C CA . PHE A 1 220 ? 58.503 -34.435 -61.511 1.00 78.25 220 PHE A CA 1
ATOM 1766 C C . PHE A 1 220 ? 59.283 -35.400 -60.614 1.00 78.25 220 PHE A C 1
ATOM 1768 O O . PHE A 1 220 ? 60.432 -35.695 -60.919 1.00 78.25 220 PHE A O 1
ATOM 1775 N N . ASP A 1 221 ? 58.647 -35.948 -59.575 1.00 79.81 221 ASP A N 1
ATOM 1776 C CA . ASP A 1 221 ? 59.264 -36.945 -58.691 1.00 79.81 221 ASP A CA 1
ATOM 1777 C C . ASP A 1 221 ? 59.656 -38.218 -59.464 1.00 79.81 221 ASP A C 1
ATOM 1779 O O . ASP A 1 221 ? 60.790 -38.681 -59.342 1.00 79.81 221 ASP A O 1
ATOM 1783 N N . ASP A 1 222 ? 58.783 -38.708 -60.352 1.00 81.81 222 ASP A N 1
ATOM 1784 C CA . ASP A 1 222 ? 59.064 -39.861 -61.221 1.00 81.81 222 ASP A CA 1
ATOM 1785 C C . ASP A 1 222 ? 60.228 -39.579 -62.186 1.00 81.81 222 ASP A C 1
ATOM 1787 O O . ASP A 1 222 ? 61.096 -40.425 -62.406 1.00 81.81 222 ASP A O 1
ATOM 1791 N N . LEU A 1 223 ? 60.282 -38.369 -62.756 1.00 82.88 223 LEU A N 1
ATOM 1792 C CA . LEU A 1 223 ? 61.370 -37.958 -63.645 1.00 82.88 223 LEU A CA 1
ATOM 1793 C C . LEU A 1 223 ? 62.705 -37.841 -62.896 1.00 82.88 223 LEU A C 1
ATOM 1795 O O . LEU A 1 223 ? 63.743 -38.245 -63.422 1.00 82.88 223 LEU A O 1
ATOM 1799 N N . VAL A 1 224 ? 62.686 -37.301 -61.675 1.00 85.81 224 VAL A N 1
ATOM 1800 C CA . VAL A 1 224 ? 63.866 -37.210 -60.805 1.00 85.81 224 VAL A CA 1
ATOM 1801 C C . VAL A 1 224 ? 64.349 -38.605 -60.413 1.00 85.81 224 VAL A C 1
ATOM 1803 O O . VAL A 1 224 ? 65.557 -38.845 -60.421 1.00 85.81 224 VAL A O 1
ATOM 1806 N N . GLN A 1 225 ? 63.435 -39.541 -60.145 1.00 85.56 225 GLN A N 1
ATOM 1807 C CA . GLN A 1 225 ? 63.776 -40.934 -59.866 1.00 85.56 225 GLN A CA 1
ATOM 1808 C C . GLN A 1 225 ? 64.424 -41.610 -61.084 1.00 85.56 225 GLN A C 1
ATOM 1810 O O . GLN A 1 225 ? 65.526 -42.141 -60.963 1.00 85.56 225 GLN A O 1
ATOM 1815 N N . LEU A 1 226 ? 63.827 -41.484 -62.276 1.00 87.56 226 LEU A N 1
ATOM 1816 C CA . LEU A 1 226 ? 64.409 -42.001 -63.524 1.00 87.56 226 LEU A CA 1
ATOM 1817 C C . LEU A 1 226 ? 65.798 -41.412 -63.810 1.00 87.56 226 LEU A C 1
ATOM 1819 O O . LEU A 1 226 ? 66.709 -42.123 -64.232 1.00 87.56 226 LEU A O 1
ATOM 1823 N N . TYR A 1 227 ? 65.982 -40.111 -63.578 1.00 89.69 227 TYR A N 1
ATOM 1824 C CA . TYR A 1 227 ? 67.280 -39.462 -63.749 1.00 89.69 227 TYR A CA 1
ATOM 1825 C C . TYR A 1 227 ? 68.314 -39.973 -62.734 1.00 89.69 227 TYR A C 1
ATOM 1827 O O . TYR A 1 227 ? 69.470 -40.204 -63.101 1.00 89.69 227 TYR A O 1
ATOM 1835 N N . SER A 1 228 ? 67.911 -40.181 -61.476 1.00 88.38 228 SER A N 1
ATOM 1836 C CA . SER A 1 228 ? 68.763 -40.765 -60.434 1.00 88.38 228 SER A CA 1
ATOM 1837 C C . SER A 1 228 ? 69.205 -42.182 -60.805 1.00 88.38 228 SER A C 1
ATOM 1839 O O . SER A 1 228 ? 70.391 -42.490 -60.704 1.00 88.38 228 SER A O 1
ATOM 1841 N N . ASP A 1 229 ? 68.288 -43.012 -61.305 1.00 91.50 229 ASP A N 1
ATOM 1842 C CA . ASP A 1 229 ? 68.575 -44.386 -61.726 1.00 91.50 229 ASP A CA 1
ATOM 1843 C C . ASP A 1 229 ? 69.560 -44.421 -62.904 1.00 91.50 229 ASP A C 1
ATOM 1845 O O . ASP A 1 229 ? 70.546 -45.160 -62.883 1.00 91.50 229 ASP A O 1
ATOM 1849 N N . ILE A 1 230 ? 69.354 -43.567 -63.914 1.00 92.00 230 ILE A N 1
ATOM 1850 C CA . ILE A 1 230 ? 70.279 -43.441 -65.050 1.00 92.00 230 ILE A CA 1
ATOM 1851 C C . ILE A 1 230 ? 71.651 -42.949 -64.583 1.00 92.00 230 ILE A C 1
ATOM 1853 O O . ILE A 1 230 ? 72.672 -43.443 -65.058 1.00 92.00 230 ILE A O 1
ATOM 1857 N N . THR A 1 231 ? 71.700 -41.990 -63.658 1.00 90.56 231 THR A N 1
ATOM 1858 C CA . THR A 1 231 ? 72.967 -41.469 -63.126 1.00 90.56 231 THR A CA 1
ATOM 1859 C C . THR A 1 231 ? 73.716 -42.548 -62.346 1.00 90.56 231 THR A C 1
ATOM 1861 O O . THR A 1 231 ? 74.918 -42.712 -62.548 1.00 90.56 231 THR A O 1
ATOM 1864 N N . ALA A 1 232 ? 73.011 -43.343 -61.536 1.00 89.81 232 ALA A N 1
ATOM 1865 C CA . ALA A 1 232 ? 73.582 -44.485 -60.829 1.00 89.81 232 ALA A CA 1
ATOM 1866 C C . ALA A 1 232 ? 74.117 -45.553 -61.797 1.00 89.81 232 ALA A C 1
ATOM 1868 O O . ALA A 1 232 ? 75.214 -46.067 -61.600 1.00 89.81 232 ALA A O 1
ATOM 1869 N N . GLU A 1 233 ? 73.395 -45.845 -62.882 1.00 91.50 233 GLU A N 1
ATOM 1870 C CA . GLU A 1 233 ? 73.839 -46.781 -63.920 1.00 91.50 233 GLU A CA 1
ATOM 1871 C C . GLU A 1 233 ? 75.054 -46.249 -64.700 1.00 91.50 233 GLU A C 1
ATOM 1873 O O . GLU A 1 233 ? 75.975 -47.002 -65.026 1.00 91.50 233 GLU A O 1
ATOM 1878 N N . ILE A 1 234 ? 75.091 -44.943 -64.988 1.00 89.06 234 ILE A N 1
ATOM 1879 C CA . ILE A 1 234 ? 76.252 -44.283 -65.596 1.00 89.06 234 ILE A CA 1
ATOM 1880 C C . ILE A 1 234 ? 77.458 -44.374 -64.663 1.00 89.06 234 ILE A C 1
ATOM 1882 O O . ILE A 1 234 ? 78.550 -44.698 -65.128 1.00 89.06 234 ILE A O 1
ATOM 1886 N N . ASP A 1 235 ? 77.288 -44.104 -63.373 1.00 89.56 235 ASP A N 1
ATOM 1887 C CA . ASP A 1 235 ? 78.384 -44.170 -62.411 1.00 89.56 235 ASP A CA 1
ATOM 1888 C C . ASP A 1 235 ? 78.837 -45.612 -62.156 1.00 89.56 235 ASP A C 1
ATOM 1890 O O . ASP A 1 235 ? 80.039 -45.845 -62.071 1.00 89.56 235 ASP A O 1
ATOM 1894 N N . ASN A 1 236 ? 77.931 -46.594 -62.175 1.00 89.69 236 ASN A N 1
ATOM 1895 C CA . ASN A 1 236 ? 78.273 -48.018 -62.153 1.00 89.69 236 ASN A CA 1
ATOM 1896 C C . ASN A 1 236 ? 79.087 -48.425 -63.395 1.00 89.69 236 ASN A C 1
ATOM 1898 O O . ASN A 1 236 ? 80.139 -49.050 -63.284 1.00 89.69 236 ASN A O 1
ATOM 1902 N N . LYS A 1 237 ? 78.665 -48.006 -64.596 1.00 90.38 237 LYS A N 1
ATOM 1903 C CA . LYS A 1 237 ? 79.414 -48.252 -65.842 1.00 90.38 237 LYS A CA 1
ATOM 1904 C C . LYS A 1 237 ? 80.768 -47.552 -65.856 1.00 90.38 237 LYS A C 1
ATOM 1906 O O . LYS A 1 237 ? 81.752 -48.143 -66.294 1.00 90.38 237 LYS A O 1
ATOM 1911 N N . LYS A 1 238 ? 80.845 -46.309 -65.374 1.00 87.19 238 LYS A N 1
ATOM 1912 C CA . LYS A 1 238 ? 82.123 -45.605 -65.202 1.00 87.19 238 LYS A CA 1
ATOM 1913 C C . LYS A 1 238 ? 83.012 -46.351 -64.223 1.00 87.19 238 LYS A C 1
ATOM 1915 O O . LYS A 1 238 ? 84.173 -46.550 -64.558 1.00 87.19 238 LYS A O 1
ATOM 1920 N N . TRP A 1 239 ? 82.467 -46.782 -63.082 1.00 87.69 239 TRP A N 1
ATOM 1921 C CA . TRP A 1 239 ? 83.178 -47.570 -62.082 1.00 87.69 239 TRP A CA 1
ATOM 1922 C C . TRP A 1 239 ? 83.741 -48.855 -62.701 1.00 87.69 239 TRP A C 1
ATOM 1924 O O . TRP A 1 239 ? 84.952 -49.065 -62.644 1.00 87.69 239 TRP A O 1
ATOM 1934 N N . ALA A 1 240 ? 82.916 -49.624 -63.417 1.00 84.69 240 ALA A N 1
ATOM 1935 C CA . ALA A 1 240 ? 83.335 -50.826 -64.136 1.00 84.69 240 ALA A CA 1
ATOM 1936 C C . ALA A 1 240 ? 84.433 -50.546 -65.179 1.00 84.6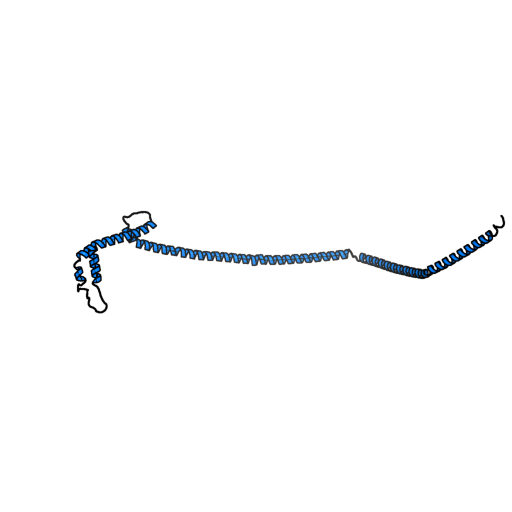9 240 ALA A C 1
ATOM 1938 O O . ALA A 1 240 ? 85.379 -51.318 -65.295 1.00 84.69 240 ALA A O 1
ATOM 1939 N N . LEU A 1 241 ? 84.364 -49.425 -65.908 1.00 82.94 241 LEU A N 1
ATOM 1940 C CA . LEU A 1 241 ? 85.419 -49.016 -66.846 1.00 82.94 241 LEU A CA 1
ATOM 1941 C C . LEU A 1 241 ? 86.721 -48.599 -66.139 1.00 82.94 241 LEU A C 1
ATOM 1943 O O . LEU A 1 241 ? 87.805 -48.839 -66.670 1.00 82.94 241 LEU A O 1
ATOM 1947 N N . THR A 1 242 ? 86.651 -47.956 -64.968 1.00 81.50 242 THR A N 1
ATOM 1948 C CA . THR A 1 242 ? 87.838 -47.681 -64.131 1.00 81.50 242 THR A CA 1
ATOM 1949 C C . THR A 1 242 ? 88.471 -48.958 -63.604 1.00 81.50 242 THR A C 1
ATOM 1951 O O . THR A 1 242 ? 89.698 -49.022 -63.574 1.00 81.50 242 THR A O 1
ATOM 1954 N N . GLU A 1 243 ? 87.653 -49.935 -63.213 1.00 79.25 243 GLU A N 1
ATOM 1955 C CA . GLU A 1 243 ? 88.102 -51.214 -62.665 1.00 79.25 243 GLU A CA 1
ATOM 1956 C C . GLU A 1 243 ? 88.718 -52.090 -63.757 1.00 79.25 243 GLU A C 1
ATOM 1958 O O . GLU A 1 243 ? 89.819 -52.590 -63.575 1.00 79.25 243 GLU A O 1
ATOM 1963 N N . LEU A 1 244 ? 88.101 -52.164 -64.943 1.00 74.06 244 LEU A N 1
ATOM 1964 C CA . LEU A 1 244 ? 88.683 -52.847 -66.106 1.00 74.06 244 LEU A CA 1
ATOM 1965 C C . LEU A 1 244 ? 90.022 -52.211 -66.516 1.00 74.06 244 LEU A C 1
ATOM 1967 O O . LEU A 1 244 ? 90.985 -52.899 -66.837 1.00 74.06 244 LEU A O 1
ATOM 1971 N N . ARG A 1 245 ? 90.117 -50.876 -66.445 1.00 71.50 245 ARG A N 1
ATOM 1972 C CA . ARG A 1 245 ? 91.378 -50.154 -66.667 1.00 71.50 245 ARG A CA 1
ATOM 1973 C C . ARG A 1 245 ? 92.403 -50.401 -65.552 1.00 71.50 245 ARG A C 1
ATOM 1975 O O . ARG A 1 245 ? 93.600 -50.273 -65.803 1.00 71.50 245 ARG A O 1
ATOM 1982 N N . HIS A 1 246 ? 91.966 -50.709 -64.333 1.00 67.12 246 HIS A N 1
ATOM 1983 C CA . HIS A 1 246 ? 92.861 -51.112 -63.247 1.00 67.12 246 HIS A CA 1
ATOM 1984 C C . HIS A 1 246 ? 93.303 -52.573 -63.388 1.00 67.12 246 HIS A C 1
ATOM 1986 O O . HIS A 1 246 ? 94.478 -52.839 -63.159 1.00 67.12 246 HIS A O 1
ATOM 1992 N N . SER A 1 247 ? 92.441 -53.492 -63.838 1.00 60.94 247 SER A N 1
ATOM 1993 C CA . SER A 1 247 ? 92.811 -54.892 -64.083 1.00 60.94 247 SER A CA 1
ATOM 1994 C C . SER A 1 247 ? 93.766 -55.046 -65.271 1.00 60.94 247 SER A C 1
ATOM 1996 O O . SER A 1 247 ? 94.763 -55.747 -65.134 1.00 60.94 247 SER A O 1
ATOM 1998 N N . ASP A 1 248 ? 93.559 -54.312 -66.373 1.00 56.53 248 ASP A N 1
ATOM 1999 C CA . ASP A 1 248 ? 94.499 -54.293 -67.515 1.00 56.53 248 ASP A CA 1
ATOM 2000 C C . ASP A 1 248 ? 95.889 -53.751 -67.125 1.00 56.53 248 ASP A C 1
ATOM 2002 O O . ASP A 1 248 ? 96.906 -54.166 -67.676 1.00 56.53 248 ASP A O 1
ATOM 2006 N N . ASN A 1 249 ? 95.962 -52.834 -66.153 1.00 58.81 249 ASN A N 1
ATOM 2007 C CA . ASN A 1 249 ? 97.242 -52.329 -65.641 1.00 58.81 249 ASN A CA 1
ATOM 2008 C C . ASN A 1 249 ? 97.879 -53.244 -64.582 1.00 58.81 249 ASN A C 1
ATOM 2010 O O . ASN A 1 249 ? 99.074 -53.106 -64.318 1.00 58.81 249 ASN A O 1
ATOM 2014 N N . ASN A 1 250 ? 97.122 -54.166 -63.977 1.00 56.91 250 ASN A N 1
ATOM 2015 C CA . ASN A 1 250 ? 97.644 -55.075 -62.955 1.00 56.91 250 ASN A CA 1
ATOM 2016 C C . ASN A 1 250 ? 98.274 -56.337 -63.569 1.00 56.91 250 ASN A C 1
ATOM 2018 O O . ASN A 1 250 ? 99.287 -56.802 -63.056 1.00 56.91 250 ASN A O 1
ATOM 2022 N N . ASP A 1 251 ? 97.782 -56.808 -64.722 1.00 51.28 251 ASP A N 1
ATOM 2023 C CA . ASP A 1 251 ? 98.432 -57.892 -65.485 1.00 51.28 251 ASP A CA 1
ATOM 2024 C C . ASP A 1 251 ? 99.804 -57.475 -66.058 1.00 51.28 251 ASP A C 1
ATOM 2026 O O . ASP A 1 251 ? 100.679 -58.312 -66.281 1.00 51.28 251 ASP A O 1
ATOM 2030 N N . LEU A 1 252 ? 100.047 -56.171 -66.235 1.00 53.78 252 LEU A N 1
ATOM 2031 C CA . LEU A 1 252 ? 101.359 -55.636 -66.624 1.00 53.78 252 LEU A CA 1
ATOM 2032 C C . LEU A 1 252 ? 102.344 -55.470 -65.453 1.00 53.78 252 LEU A C 1
ATOM 2034 O O . LEU A 1 252 ? 103.541 -55.303 -65.698 1.00 53.78 252 LEU A O 1
ATOM 2038 N N . ASN A 1 253 ? 101.880 -55.530 -64.201 1.00 54.66 253 ASN A N 1
ATOM 2039 C CA . ASN A 1 253 ? 102.713 -55.275 -63.020 1.00 54.66 253 ASN A CA 1
ATOM 2040 C C . ASN A 1 253 ? 103.345 -56.540 -62.404 1.00 54.66 253 ASN A C 1
ATOM 2042 O O . ASN A 1 253 ? 104.239 -56.407 -61.571 1.00 54.66 253 ASN A O 1
ATOM 2046 N N . ASP A 1 254 ? 102.959 -57.746 -62.839 1.00 54.78 254 ASP A N 1
ATOM 2047 C CA . ASP A 1 254 ? 103.511 -59.022 -62.334 1.00 54.78 254 ASP A CA 1
ATOM 2048 C C . ASP A 1 254 ? 104.644 -59.612 -63.209 1.00 54.78 254 ASP A C 1
ATOM 2050 O O . ASP A 1 254 ? 105.202 -60.663 -62.900 1.00 54.78 254 ASP A O 1
ATOM 2054 N N . LEU A 1 255 ? 105.042 -58.920 -64.286 1.00 51.28 255 LEU A N 1
ATOM 2055 C CA . LEU A 1 255 ? 106.092 -59.360 -65.225 1.00 51.28 255 LEU A CA 1
ATOM 2056 C C . LEU A 1 255 ? 107.474 -58.711 -64.999 1.00 51.28 255 LEU A C 1
ATOM 2058 O O . LEU A 1 255 ? 108.398 -58.961 -65.772 1.00 51.28 255 LEU A O 1
ATOM 2062 N N . TRP A 1 256 ? 107.644 -57.924 -63.930 1.00 53.47 256 TRP A N 1
ATOM 2063 C CA . TRP A 1 256 ? 108.928 -57.310 -63.549 1.00 53.47 256 TRP A CA 1
ATOM 2064 C C . TRP A 1 256 ? 109.310 -57.560 -62.080 1.00 53.47 256 TRP A C 1
ATOM 2066 O O . TRP A 1 256 ? 109.605 -56.625 -61.331 1.00 53.47 256 TRP A O 1
ATOM 2076 N N . LYS A 1 257 ? 109.358 -58.837 -61.684 1.00 44.88 257 LYS A N 1
ATOM 2077 C CA . LYS A 1 257 ? 110.104 -59.305 -60.507 1.00 44.88 257 LYS A CA 1
ATOM 2078 C C . LYS A 1 257 ? 111.167 -60.320 -60.898 1.00 44.88 257 LYS A C 1
ATOM 2080 O O . LYS A 1 257 ? 110.845 -61.212 -61.710 1.00 44.88 257 LYS A O 1
#

Radius of gyration: 81.67 Å; chains: 1; bounding box: 188×75×167 Å

InterPro domains:
  IPR026214 HAUS augmin-like complex subunit 4, metazoa [PR02090] (46-67)
  IPR026214 HAUS augmin-like complex subunit 4, metazoa [PR02090] (130-148)
  IPR026214 HAUS augmin-like complex subunit 4, metazoa [PR02090] (153-170)
  IPR029327 HAUS augmin-like complex subunit 4 [PF14735] (18-245)
  IPR029327 HAUS augmin-like complex subunit 4 [PTHR16219] (2-247)